Protein AF-A0A1V4WW66-F1 (afdb_monomer_lite)

Sequence (310 aa):
MPQFLTTLNSHPHVRFLGFHTHIGSQIAELAPYLAVLGRMIELGHLLTKTGRKCEIINIGGGFPLSYVTKEEWNRFMERVKDGYLASLKGDMSRVFIWNNRTGGFERRPDGSIDASRWNDDTFYTPYPKEKMVEAILRGKVRVDGKDIDTVRALKDLGEPALVIEPGRGVVGDSAVTLARVSQVRRIGKWHDLMSLEMGVTSFGEALVYMPVNHWEIVNDRDRRDPEPFEAFVAGNLCFSGDMLAKYKVSLQRRPVRGDVILIHNTGSYGPQFFASNANSFPRPARVLVESGGKLTVMRQRDTYNDIFSL

Structure (mmCIF, N/CA/C/O backbone):
data_AF-A0A1V4WW66-F1
#
_entry.id   AF-A0A1V4WW66-F1
#
loop_
_atom_site.group_PDB
_atom_site.id
_atom_site.type_symbol
_atom_site.label_atom_id
_atom_site.label_alt_id
_atom_site.label_comp_id
_atom_site.label_asym_id
_atom_site.label_entity_id
_atom_site.label_seq_id
_atom_site.pdbx_PDB_ins_code
_atom_site.Cartn_x
_atom_site.Cartn_y
_atom_site.Cartn_z
_atom_site.occupancy
_atom_site.B_iso_or_equiv
_atom_site.auth_seq_id
_atom_site.auth_comp_id
_atom_site.auth_asym_id
_atom_site.auth_atom_id
_atom_site.pdbx_PDB_model_num
ATOM 1 N N . MET A 1 1 ? -19.199 16.724 32.214 1.00 68.19 1 MET A N 1
ATOM 2 C CA . MET A 1 1 ? -19.628 15.830 31.115 1.00 68.19 1 MET A CA 1
ATOM 3 C C . MET A 1 1 ? -19.238 16.486 29.794 1.00 68.19 1 MET A C 1
ATOM 5 O O . MET A 1 1 ? -19.506 17.676 29.671 1.00 68.19 1 MET A O 1
ATOM 9 N N . PRO A 1 2 ? -18.563 15.791 28.859 1.00 81.19 2 PRO A N 1
ATOM 10 C CA . PRO A 1 2 ? -18.235 16.336 27.537 1.00 81.19 2 PRO A CA 1
ATOM 11 C C . PRO A 1 2 ? -19.464 16.884 26.794 1.00 81.19 2 PRO A C 1
ATOM 13 O O . PRO A 1 2 ? -20.534 16.278 26.851 1.00 81.19 2 PRO A O 1
ATOM 16 N N . GLN A 1 3 ? -19.310 17.992 26.060 1.00 88.25 3 GLN A N 1
ATOM 17 C CA . GLN A 1 3 ? -20.416 18.689 25.382 1.00 88.25 3 GLN A CA 1
ATOM 18 C C . GLN A 1 3 ? -21.184 17.800 24.390 1.00 88.25 3 GLN A C 1
ATOM 20 O O . GLN A 1 3 ? -22.409 17.898 24.294 1.00 88.25 3 GLN A O 1
ATOM 25 N N . PHE A 1 4 ? -20.495 16.897 23.685 1.00 88.25 4 PHE A N 1
ATOM 26 C CA . PHE A 1 4 ? -21.145 15.993 22.733 1.00 88.25 4 PHE A CA 1
ATOM 27 C C . PHE A 1 4 ? -22.134 15.034 23.423 1.00 88.25 4 PHE A C 1
ATOM 29 O O . PHE A 1 4 ? -23.201 14.771 22.878 1.00 88.25 4 PHE A O 1
ATOM 36 N N . LEU A 1 5 ? -21.846 14.578 24.653 1.00 86.88 5 LEU A N 1
ATOM 37 C CA . LEU A 1 5 ? -22.771 13.737 25.427 1.00 86.88 5 LEU A CA 1
ATOM 38 C C . LEU A 1 5 ? -24.010 14.515 25.873 1.00 86.88 5 LEU A C 1
ATOM 40 O O . LEU A 1 5 ? -25.104 13.958 25.895 1.00 86.88 5 LEU A O 1
ATOM 44 N N . THR A 1 6 ? -23.858 15.800 26.200 1.00 87.94 6 THR A N 1
ATOM 45 C CA . THR A 1 6 ? -25.001 16.676 26.492 1.00 87.94 6 THR A CA 1
ATOM 46 C C . THR A 1 6 ? -25.856 16.891 25.248 1.00 87.94 6 THR A C 1
ATOM 48 O O . THR A 1 6 ? -27.076 16.832 25.336 1.00 87.94 6 THR A O 1
ATOM 51 N N . THR A 1 7 ? -25.219 17.072 24.088 1.00 91.69 7 THR A N 1
ATOM 52 C CA . THR A 1 7 ? -25.907 17.233 22.797 1.00 91.69 7 THR A CA 1
ATOM 53 C C . THR A 1 7 ? -26.733 15.991 22.462 1.00 91.69 7 THR A C 1
ATOM 55 O O . THR A 1 7 ? -27.885 16.103 22.072 1.00 91.69 7 THR A O 1
ATOM 58 N N . LEU A 1 8 ? -26.202 14.788 22.698 1.00 90.06 8 LEU A N 1
ATOM 59 C CA . LEU A 1 8 ? -26.939 13.542 22.456 1.00 90.06 8 LEU A CA 1
ATOM 60 C C . LEU A 1 8 ? -28.259 13.446 23.241 1.00 90.06 8 LEU A C 1
ATOM 62 O O . LEU A 1 8 ? -29.208 12.848 22.744 1.00 90.06 8 LEU A O 1
ATOM 66 N N . ASN A 1 9 ? -28.365 14.076 24.417 1.00 87.69 9 ASN A N 1
ATOM 67 C CA . ASN A 1 9 ? -29.606 14.062 25.199 1.00 87.69 9 ASN A CA 1
ATOM 68 C C . ASN A 1 9 ? -30.774 14.774 24.495 1.00 87.69 9 ASN A C 1
ATOM 70 O O . ASN A 1 9 ? -31.924 14.458 24.788 1.00 87.69 9 ASN A O 1
ATOM 74 N N . SER A 1 10 ? -30.506 15.711 23.576 1.00 93.44 10 SER A N 1
ATOM 75 C CA . SER A 1 10 ? -31.545 16.379 22.780 1.00 93.44 10 SER A CA 1
ATOM 76 C C . SER A 1 10 ? -31.894 15.646 21.479 1.00 93.44 10 SER A C 1
ATOM 78 O O . SER A 1 10 ? -32.736 16.126 20.724 1.00 93.44 10 SER A O 1
ATOM 80 N N . HIS A 1 11 ? -31.279 14.491 21.200 1.00 94.44 11 HIS A N 1
ATOM 81 C CA . HIS A 1 11 ? -31.504 13.712 19.980 1.00 94.44 11 HIS A CA 1
ATOM 82 C C . HIS A 1 11 ? -32.015 12.297 20.312 1.00 94.44 11 HIS A C 1
ATOM 84 O O . HIS A 1 11 ? -31.246 11.338 20.254 1.00 94.44 11 HIS A O 1
ATOM 90 N N . PRO A 1 12 ? -33.318 12.124 20.616 1.00 92.56 12 PRO A N 1
ATOM 91 C CA . PRO A 1 12 ? -33.875 10.845 21.083 1.00 92.56 12 PRO A CA 1
ATOM 92 C C . PRO A 1 12 ? -33.818 9.713 20.043 1.00 92.56 12 PRO A C 1
ATOM 94 O O . PRO A 1 12 ? -33.947 8.545 20.396 1.00 92.56 12 PRO A O 1
ATOM 97 N N . HIS A 1 13 ? -33.609 10.043 18.766 1.00 96.00 13 HIS A N 1
ATOM 98 C CA . HIS A 1 13 ? -33.476 9.074 17.673 1.00 96.00 13 HIS A CA 1
ATOM 99 C C . HIS A 1 13 ? -32.023 8.654 17.394 1.00 96.00 13 HIS A C 1
ATOM 101 O O . HIS A 1 13 ? -31.778 7.894 16.460 1.00 96.00 13 HIS A O 1
ATOM 107 N N . VAL A 1 14 ? -31.054 9.137 18.179 1.00 94.69 14 VAL A N 1
ATOM 108 C CA . VAL A 1 14 ? -29.634 8.798 18.032 1.00 94.69 14 VAL A CA 1
ATOM 109 C C . VAL A 1 14 ? -29.191 7.959 19.225 1.00 94.69 14 VAL A C 1
ATOM 111 O O . VAL A 1 14 ? -29.176 8.425 20.362 1.00 94.69 14 VAL A O 1
ATOM 114 N N . ARG A 1 15 ? -28.772 6.717 18.964 1.00 91.56 15 ARG A N 1
ATOM 115 C CA . ARG A 1 15 ? -28.148 5.853 19.973 1.00 91.56 15 ARG A CA 1
ATOM 116 C C . ARG A 1 15 ? -26.633 5.904 19.825 1.00 91.56 15 ARG A C 1
ATOM 118 O O . ARG A 1 15 ? -26.087 5.495 18.806 1.00 91.56 15 ARG A O 1
ATOM 125 N N . PHE A 1 16 ? -25.954 6.390 20.857 1.00 93.56 16 PHE A N 1
ATOM 126 C CA . PHE A 1 16 ? -24.497 6.392 20.909 1.00 93.56 16 PHE A CA 1
ATOM 127 C C . PHE A 1 16 ? -23.974 5.031 21.382 1.00 93.56 16 PHE A C 1
ATOM 129 O O . PHE A 1 16 ? -24.286 4.618 22.495 1.00 93.56 16 PHE A O 1
ATOM 136 N N . LEU A 1 17 ? -23.189 4.352 20.541 1.00 95.06 17 LEU A N 1
ATOM 137 C CA . LEU A 1 17 ? -22.661 3.006 20.818 1.00 95.06 17 LEU A CA 1
ATOM 138 C C . LEU A 1 17 ? -21.229 3.014 21.361 1.00 95.06 17 LEU A C 1
ATOM 140 O O . LEU A 1 17 ? -20.828 2.084 22.054 1.00 95.06 17 LEU A O 1
ATOM 144 N N . GLY A 1 18 ? -20.443 4.041 21.050 1.00 95.38 18 GLY A N 1
ATOM 145 C CA . GLY A 1 18 ? -19.044 4.106 21.446 1.00 95.38 18 GLY A CA 1
ATOM 146 C C . GLY A 1 18 ? -18.207 4.922 20.475 1.00 95.38 18 GLY A C 1
ATOM 147 O O . GLY A 1 18 ? -18.706 5.855 19.843 1.00 95.38 18 GLY A O 1
ATOM 148 N N . PHE A 1 19 ? -16.925 4.591 20.382 1.00 96.81 19 PHE A N 1
ATOM 149 C CA . PHE A 1 19 ? -15.934 5.430 19.712 1.00 96.81 19 PHE A CA 1
ATOM 150 C C . PHE A 1 19 ? -15.379 4.760 18.460 1.00 96.81 19 PHE A C 1
ATOM 152 O O . PHE A 1 19 ? -15.260 3.537 18.388 1.00 96.81 19 PHE A O 1
ATOM 159 N N . HIS A 1 20 ? -14.998 5.588 17.492 1.00 97.88 20 HIS A N 1
ATOM 160 C CA . HIS A 1 20 ? -14.340 5.179 16.260 1.00 97.88 20 HIS A CA 1
ATOM 161 C C . HIS A 1 20 ? -13.108 6.052 16.015 1.00 97.88 20 HIS A C 1
ATOM 163 O O . HIS A 1 20 ? -13.137 7.257 16.276 1.00 97.88 20 HIS A O 1
ATOM 169 N N . THR A 1 21 ? -12.047 5.443 15.497 1.00 97.44 21 THR A N 1
ATOM 170 C CA . THR A 1 21 ? -10.868 6.132 14.976 1.00 97.44 21 THR A CA 1
ATOM 171 C C . THR A 1 21 ? -10.342 5.418 13.736 1.00 97.44 21 THR A C 1
ATOM 173 O O . THR A 1 21 ? -10.456 4.202 13.618 1.00 97.44 21 THR A O 1
ATOM 176 N N . HIS A 1 22 ? -9.698 6.171 12.850 1.00 97.69 22 HIS A N 1
ATOM 177 C CA . HIS A 1 22 ? -8.922 5.634 11.744 1.00 97.69 22 HIS A CA 1
ATOM 178 C C . HIS A 1 22 ? -7.578 6.360 11.702 1.00 97.69 22 HIS A C 1
ATOM 180 O O . HIS A 1 22 ? -7.533 7.576 11.528 1.00 97.69 22 HIS A O 1
ATOM 186 N N . ILE A 1 23 ? -6.489 5.616 11.904 1.00 95.56 23 ILE A N 1
ATOM 187 C CA . ILE A 1 23 ? -5.152 6.190 12.124 1.00 95.56 23 ILE A CA 1
ATOM 188 C C . ILE A 1 23 ? -4.265 6.225 10.871 1.00 95.56 23 ILE A C 1
ATOM 190 O O . ILE A 1 23 ? -3.150 6.733 10.942 1.00 95.56 23 ILE A O 1
ATOM 194 N N . GLY A 1 24 ? -4.742 5.719 9.728 1.00 93.62 24 GLY A N 1
ATOM 195 C CA . GLY A 1 24 ? -4.020 5.780 8.453 1.00 93.62 24 GLY A CA 1
ATOM 196 C C . GLY A 1 24 ? -4.096 4.500 7.618 1.00 93.62 24 GLY A C 1
ATOM 197 O O . GLY A 1 24 ? -4.919 3.620 7.859 1.00 93.62 24 GLY A O 1
ATOM 198 N N . SER A 1 25 ? -3.211 4.403 6.624 1.00 93.25 25 SER A N 1
ATOM 199 C CA . SER A 1 25 ? -3.060 3.267 5.703 1.00 93.25 25 SER A CA 1
ATOM 200 C C . SER A 1 25 ? -1.664 2.657 5.836 1.00 93.25 25 SER A C 1
ATOM 202 O O . SER A 1 25 ? -0.734 3.357 6.205 1.00 93.25 25 SER A O 1
ATOM 204 N N . GLN A 1 26 ? -1.522 1.367 5.504 1.00 93.81 26 GLN A N 1
ATOM 205 C CA . GLN A 1 26 ? -0.229 0.673 5.415 1.00 93.81 26 GLN A CA 1
ATOM 206 C C . GLN A 1 26 ? 0.612 0.785 6.705 1.00 93.81 26 GLN A C 1
ATOM 208 O O . GLN A 1 26 ? 1.835 0.911 6.683 1.00 93.81 26 GLN A O 1
ATOM 213 N N . ILE A 1 27 ? -0.052 0.693 7.859 1.00 94.44 27 ILE A N 1
ATOM 214 C CA . ILE A 1 27 ? 0.580 0.848 9.171 1.00 94.44 27 ILE A CA 1
ATOM 215 C C . ILE A 1 27 ? 1.309 -0.449 9.517 1.00 94.44 27 ILE A C 1
ATOM 217 O O . ILE A 1 27 ? 0.730 -1.391 10.054 1.00 94.44 27 ILE A O 1
ATOM 221 N N . ALA A 1 28 ? 2.591 -0.514 9.164 1.00 93.19 28 ALA A N 1
ATOM 222 C CA . ALA A 1 28 ? 3.411 -1.717 9.301 1.00 93.19 28 ALA A CA 1
ATOM 223 C C . ALA A 1 28 ? 3.790 -2.056 10.756 1.00 93.19 28 ALA A C 1
ATOM 225 O O . ALA A 1 28 ? 4.242 -3.175 11.021 1.00 93.19 28 ALA A O 1
ATOM 226 N N . GLU A 1 29 ? 3.604 -1.111 11.680 1.00 93.69 29 GLU A N 1
ATOM 227 C CA . GLU A 1 29 ? 3.995 -1.209 13.084 1.00 93.69 29 GLU A CA 1
ATOM 228 C C . GLU A 1 29 ? 2.807 -1.458 14.018 1.00 93.69 29 GLU A C 1
ATOM 230 O O . GLU A 1 29 ? 1.711 -0.936 13.832 1.00 93.69 29 GLU A O 1
ATOM 235 N N . LEU A 1 30 ? 3.055 -2.217 15.087 1.00 95.81 30 LEU A N 1
ATOM 236 C CA . LEU A 1 30 ? 2.048 -2.531 16.102 1.00 95.81 30 LEU A CA 1
ATOM 237 C C . LEU A 1 30 ? 1.782 -1.361 17.068 1.00 95.81 30 LEU A C 1
ATOM 239 O O . LEU A 1 30 ? 0.660 -1.180 17.542 1.00 95.81 30 LEU A O 1
ATOM 243 N N . ALA A 1 31 ? 2.813 -0.573 17.387 1.00 96.50 31 ALA A N 1
ATOM 244 C CA . ALA A 1 31 ? 2.755 0.435 18.446 1.00 96.50 31 ALA A CA 1
ATOM 245 C C . ALA A 1 31 ? 1.651 1.500 18.252 1.00 96.50 31 ALA A C 1
ATOM 247 O O . ALA A 1 31 ? 0.956 1.785 19.232 1.00 96.50 31 ALA A O 1
ATOM 248 N N . PRO A 1 32 ? 1.402 2.041 17.039 1.00 96.56 32 PRO A N 1
ATOM 249 C CA . PRO A 1 32 ? 0.312 2.995 16.816 1.00 96.56 32 PRO A CA 1
ATOM 250 C C . PRO A 1 32 ? -1.076 2.436 17.165 1.00 96.56 32 PRO A C 1
ATOM 252 O O . PRO A 1 32 ? -1.883 3.134 17.783 1.00 96.56 32 PRO A O 1
ATOM 255 N N . TYR A 1 33 ? -1.338 1.165 16.841 1.00 97.56 33 TYR A N 1
ATOM 256 C CA . TYR A 1 33 ? -2.606 0.506 17.168 1.00 97.56 33 TYR A CA 1
ATOM 257 C C . TYR A 1 33 ? -2.796 0.331 18.678 1.00 97.56 33 TYR A C 1
ATOM 259 O O . TYR A 1 33 ? -3.868 0.627 19.204 1.00 97.56 33 TYR A O 1
ATOM 267 N N . LEU A 1 34 ? -1.756 -0.102 19.399 1.00 98.31 34 LEU A N 1
ATOM 268 C CA . LEU A 1 34 ? -1.818 -0.241 20.860 1.00 98.31 34 LEU A CA 1
ATOM 269 C C . LEU A 1 34 ? -1.998 1.117 21.553 1.00 98.31 34 LEU A C 1
ATOM 271 O O . LEU A 1 34 ? -2.764 1.231 22.513 1.00 98.31 34 LEU A O 1
ATOM 275 N N . ALA A 1 35 ? -1.329 2.156 21.047 1.00 98.06 35 ALA A N 1
ATOM 276 C CA . ALA A 1 35 ? -1.449 3.510 21.571 1.00 98.06 35 ALA A CA 1
ATOM 277 C C . ALA A 1 35 ? -2.873 4.058 21.401 1.00 98.06 35 ALA A C 1
ATOM 279 O O . ALA A 1 35 ? -3.454 4.557 22.368 1.00 98.06 35 ALA A O 1
ATOM 280 N N . VAL A 1 36 ? -3.459 3.942 20.202 1.00 97.56 36 VAL A N 1
ATOM 281 C CA . VAL A 1 36 ? -4.810 4.461 19.955 1.00 97.56 36 VAL A CA 1
ATOM 282 C C . VAL A 1 36 ? -5.873 3.657 20.703 1.00 97.56 36 VAL A C 1
ATOM 284 O O . VAL A 1 36 ? -6.768 4.253 21.300 1.00 97.56 36 VAL A O 1
ATOM 287 N N . LEU A 1 37 ? -5.741 2.328 20.766 1.00 98.38 37 LEU A N 1
ATOM 288 C CA . LEU A 1 37 ? -6.674 1.478 21.504 1.00 98.38 37 LEU A CA 1
ATOM 289 C C . LEU A 1 37 ? -6.667 1.801 23.003 1.00 98.38 37 LEU A C 1
ATOM 291 O O . LEU A 1 37 ? -7.735 1.913 23.602 1.00 98.38 37 LEU A O 1
ATOM 295 N N . GLY A 1 38 ? -5.491 2.041 23.593 1.00 98.31 38 GLY A N 1
ATOM 296 C CA . GLY A 1 38 ? -5.381 2.509 24.977 1.00 98.31 38 GLY A CA 1
ATOM 297 C C . GLY A 1 38 ? -6.168 3.800 25.223 1.00 98.31 38 GLY A C 1
ATOM 298 O O . GLY A 1 38 ? -6.985 3.864 26.141 1.00 98.31 38 GLY A O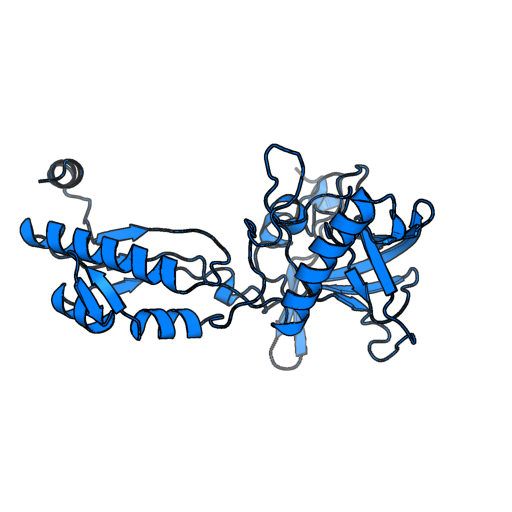 1
ATOM 299 N N . ARG A 1 39 ? -6.028 4.795 24.334 1.00 98.00 39 ARG A N 1
ATOM 300 C CA . ARG A 1 39 ? -6.805 6.048 24.410 1.00 98.00 39 ARG A CA 1
ATOM 301 C C . ARG A 1 39 ? -8.305 5.835 24.239 1.00 98.00 39 ARG A C 1
ATOM 303 O O . ARG A 1 39 ? -9.095 6.473 24.929 1.00 98.00 39 ARG A O 1
ATOM 310 N N . MET A 1 40 ? -8.719 4.936 23.351 1.00 97.81 40 MET A N 1
ATOM 311 C CA . MET A 1 40 ? -10.137 4.611 23.180 1.00 97.81 40 MET A CA 1
ATOM 312 C C . MET A 1 40 ? -10.733 3.933 24.416 1.00 97.81 40 MET A C 1
ATOM 314 O O . MET A 1 40 ? -11.883 4.204 24.761 1.00 97.81 40 MET A O 1
ATOM 318 N N . ILE A 1 41 ? -9.955 3.103 25.112 1.00 98.25 41 ILE A N 1
ATOM 319 C CA . ILE A 1 41 ? -10.372 2.486 26.376 1.00 98.25 41 ILE A CA 1
ATOM 320 C C . ILE A 1 41 ? -10.521 3.549 27.474 1.00 98.25 41 ILE A C 1
ATOM 322 O O . ILE A 1 41 ? -11.532 3.553 28.175 1.00 98.25 41 ILE A O 1
ATOM 326 N N . GLU A 1 42 ? -9.594 4.508 27.570 1.00 97.00 42 GLU A N 1
ATOM 327 C CA . GLU A 1 42 ? -9.714 5.655 28.490 1.00 97.00 42 GLU A CA 1
ATOM 328 C C . GLU A 1 42 ? -10.990 6.477 28.215 1.00 97.00 42 GLU A C 1
ATOM 330 O O . GLU A 1 42 ? -11.731 6.820 29.143 1.00 97.00 42 GLU A O 1
ATOM 335 N N . LEU A 1 43 ? -11.308 6.740 26.941 1.00 95.44 43 LEU A N 1
ATOM 336 C CA . LEU A 1 43 ? -12.571 7.381 26.548 1.00 95.44 43 LEU A CA 1
ATOM 337 C C . LEU A 1 43 ? -13.792 6.535 26.943 1.00 95.44 43 LEU A C 1
ATOM 339 O O . LEU A 1 43 ? -14.791 7.077 27.422 1.00 95.44 43 LEU A O 1
ATOM 343 N N . GLY A 1 44 ? -13.699 5.212 26.799 1.00 96.00 44 GLY A N 1
ATOM 344 C CA . GLY A 1 44 ? -14.695 4.259 27.281 1.00 96.00 44 GLY A CA 1
ATOM 345 C C . GLY A 1 44 ? -14.938 4.380 28.788 1.00 96.00 44 GLY A C 1
ATOM 346 O O . GLY A 1 44 ? -16.085 4.504 29.214 1.00 96.00 44 GLY A O 1
ATOM 347 N N . HIS A 1 45 ? -13.882 4.441 29.604 1.00 95.00 45 HIS A N 1
ATOM 348 C CA . HIS A 1 45 ? -14.009 4.638 31.052 1.00 95.00 45 HIS A CA 1
ATOM 349 C C . HIS A 1 45 ? -14.691 5.968 31.399 1.00 95.00 45 HIS A C 1
ATOM 351 O O . HIS A 1 45 ? -15.512 6.028 32.321 1.00 95.00 45 HIS A O 1
ATOM 357 N N . LEU A 1 46 ? -14.384 7.045 30.666 1.00 92.38 46 LEU A N 1
ATOM 358 C CA . LEU A 1 46 ? -15.053 8.337 30.844 1.00 92.38 46 LEU A CA 1
ATOM 359 C C . LEU A 1 46 ? -16.548 8.258 30.517 1.00 92.38 46 LEU A C 1
ATOM 361 O O . LEU A 1 46 ? -17.350 8.871 31.222 1.00 92.38 46 LEU A O 1
ATOM 365 N N . LEU A 1 47 ? -16.928 7.487 29.496 1.00 92.88 47 LEU A N 1
ATOM 366 C CA . LEU A 1 47 ? -18.327 7.241 29.152 1.00 92.88 47 LEU A CA 1
ATOM 367 C C . LEU A 1 47 ? -19.056 6.490 30.276 1.00 92.88 47 LEU A C 1
ATOM 369 O O . LEU A 1 47 ? -20.127 6.939 30.701 1.00 92.88 47 LEU A O 1
ATOM 373 N N . THR A 1 48 ? -18.444 5.434 30.824 1.00 92.00 48 THR A N 1
ATOM 374 C CA . THR A 1 48 ? -18.990 4.640 31.941 1.00 92.00 48 THR A CA 1
ATOM 375 C C . THR A 1 48 ? -19.254 5.488 33.182 1.00 92.00 48 THR A C 1
ATOM 377 O O . THR A 1 48 ? -20.303 5.353 33.812 1.00 92.00 48 THR A O 1
ATOM 380 N N . LYS A 1 49 ? -18.384 6.463 33.483 1.00 91.19 49 LYS A N 1
ATOM 381 C CA . LYS A 1 49 ? -18.593 7.429 34.582 1.00 91.19 49 LYS A CA 1
ATOM 382 C C . LYS A 1 49 ? -19.837 8.312 34.406 1.00 91.19 49 LYS A C 1
ATOM 384 O O . LYS A 1 49 ? -20.281 8.924 35.371 1.00 91.19 49 LYS A O 1
ATOM 389 N N . THR A 1 50 ? -20.413 8.387 33.203 1.00 89.56 50 THR A N 1
ATOM 390 C CA . THR A 1 50 ? -21.675 9.106 32.938 1.00 89.56 50 THR A CA 1
ATOM 391 C C . THR A 1 50 ? -22.921 8.220 33.026 1.00 89.56 50 THR A C 1
ATOM 393 O O . THR A 1 50 ? -24.008 8.681 32.682 1.00 89.56 50 THR A O 1
ATOM 396 N N . GLY A 1 51 ? -22.776 6.955 33.439 1.00 90.19 51 GLY A N 1
ATOM 397 C CA . GLY A 1 51 ? -23.863 5.970 33.472 1.00 90.19 51 GLY A CA 1
ATOM 398 C C . GLY A 1 51 ? -24.197 5.356 32.107 1.00 90.19 51 GLY A C 1
ATOM 399 O O . GLY A 1 51 ? -25.211 4.677 31.975 1.00 90.19 51 GLY A O 1
ATOM 400 N N . ARG A 1 52 ? -23.368 5.592 31.081 1.00 91.12 52 ARG A N 1
ATOM 401 C CA . ARG A 1 52 ? -23.529 5.029 29.730 1.00 91.12 52 ARG A CA 1
ATOM 402 C C . ARG A 1 52 ? -22.565 3.870 29.520 1.00 91.12 52 ARG A C 1
ATOM 404 O O . ARG A 1 52 ? -21.427 3.938 29.962 1.00 91.12 52 ARG A O 1
ATOM 411 N N . LYS A 1 53 ? -22.985 2.837 28.792 1.00 93.56 53 LYS A N 1
ATOM 412 C CA . LYS A 1 53 ? -22.102 1.733 28.398 1.00 93.56 53 LYS A CA 1
ATOM 413 C C . LYS A 1 53 ? -21.313 2.101 27.137 1.00 93.56 53 LYS A C 1
ATOM 415 O O . LYS A 1 53 ? -21.860 2.731 26.236 1.00 93.56 53 LYS A O 1
ATOM 420 N N . CYS A 1 54 ? -20.053 1.676 27.061 1.00 96.62 54 CYS A N 1
ATOM 421 C CA . CYS A 1 54 ? -19.321 1.603 25.798 1.00 96.62 54 CYS A CA 1
ATOM 422 C C . CYS A 1 54 ? -19.613 0.238 25.162 1.00 96.62 54 CYS A C 1
ATOM 424 O O . CYS A 1 54 ? -19.179 -0.786 25.684 1.00 96.62 54 CYS A O 1
ATOM 426 N N . GLU A 1 55 ? -20.412 0.202 24.097 1.00 97.56 55 GLU A N 1
ATOM 427 C CA . GLU A 1 55 ? -20.766 -1.037 23.392 1.00 97.56 55 GLU A CA 1
ATOM 428 C C . GLU A 1 55 ? -19.764 -1.369 22.279 1.00 97.56 55 GLU A C 1
ATOM 430 O O . GLU A 1 55 ? -19.550 -2.544 21.990 1.00 97.56 55 GLU A O 1
ATOM 435 N N . ILE A 1 56 ? -19.153 -0.354 21.657 1.00 98.19 56 ILE A N 1
ATOM 436 C CA . ILE A 1 56 ? -18.256 -0.509 20.503 1.00 98.19 56 ILE A CA 1
ATOM 437 C C . ILE A 1 56 ? -16.974 0.308 20.685 1.00 98.19 56 ILE A C 1
ATOM 439 O O . ILE A 1 56 ? -17.003 1.499 21.002 1.00 98.19 56 ILE A O 1
ATOM 443 N N . ILE A 1 57 ? -15.844 -0.324 20.378 1.00 98.38 57 ILE A N 1
ATOM 444 C CA . ILE A 1 57 ? -14.579 0.346 20.073 1.00 98.38 57 ILE A CA 1
ATOM 445 C C . ILE A 1 57 ? -14.199 -0.048 18.648 1.00 98.38 57 ILE A C 1
ATOM 447 O O . ILE A 1 57 ? -13.877 -1.202 18.388 1.00 98.38 57 ILE A O 1
ATOM 451 N N . ASN A 1 58 ? -14.235 0.906 17.723 1.00 98.44 58 ASN A N 1
ATOM 452 C CA . ASN A 1 58 ? -13.822 0.694 16.340 1.00 98.44 58 ASN A CA 1
ATOM 453 C C . ASN A 1 58 ? -12.448 1.331 16.091 1.00 98.44 58 ASN A C 1
ATOM 455 O O . ASN A 1 58 ? -12.321 2.555 16.099 1.00 98.44 58 ASN A O 1
ATOM 459 N N . ILE A 1 59 ? -11.426 0.502 15.874 1.00 97.38 59 ILE A N 1
ATOM 460 C CA . ILE A 1 59 ? -10.049 0.963 15.620 1.00 97.38 59 ILE A CA 1
ATOM 461 C C . ILE A 1 59 ? -9.763 1.218 14.131 1.00 97.38 59 ILE A C 1
ATOM 463 O O . ILE A 1 59 ? -8.625 1.523 13.763 1.00 97.38 59 ILE A O 1
ATOM 467 N N . GLY A 1 60 ? -10.788 1.092 13.284 1.00 97.06 60 GLY A N 1
ATOM 468 C CA . GLY A 1 60 ? -10.730 1.378 11.861 1.00 97.06 60 GLY A CA 1
ATOM 469 C C . GLY A 1 60 ? -9.852 0.393 11.092 1.00 97.06 60 GLY A C 1
ATOM 470 O O . GLY A 1 60 ? -9.633 -0.751 11.499 1.00 97.06 60 GLY A O 1
ATOM 471 N N . GLY A 1 61 ? -9.395 0.833 9.920 1.00 95.50 61 GLY A N 1
ATOM 472 C CA . GLY A 1 61 ? -8.531 0.063 9.027 1.00 95.50 61 GLY A CA 1
ATOM 473 C C . GLY A 1 61 ? -7.030 0.328 9.179 1.00 95.50 61 GLY A C 1
ATOM 474 O O . GLY A 1 61 ? -6.486 0.458 10.271 1.00 95.50 61 GLY A O 1
ATOM 475 N N . GLY A 1 62 ? -6.346 0.374 8.035 1.00 94.69 62 GLY A N 1
ATOM 476 C CA . GLY A 1 62 ? -4.906 0.641 7.946 1.00 94.69 62 GLY A CA 1
ATOM 477 C C . GLY A 1 62 ? -4.005 -0.588 7.973 1.00 94.69 62 GLY A C 1
ATOM 478 O O . GLY A 1 62 ? -2.796 -0.457 7.785 1.00 94.69 62 GLY A O 1
ATOM 479 N N . PHE A 1 63 ? -4.606 -1.769 8.144 1.00 95.25 63 PHE A N 1
ATOM 480 C CA . PHE A 1 63 ? -3.903 -3.041 8.239 1.00 95.25 63 PHE A CA 1
ATOM 481 C C . PHE A 1 63 ? -2.963 -3.255 7.044 1.00 95.25 63 PHE A C 1
ATOM 483 O O . PHE A 1 63 ? -3.409 -3.158 5.890 1.00 95.25 63 PHE A O 1
ATOM 490 N N . PRO A 1 64 ? -1.676 -3.535 7.307 1.00 93.62 64 PRO A N 1
ATOM 491 C CA . PRO A 1 64 ? -0.652 -3.569 6.279 1.00 93.62 64 PRO A CA 1
ATOM 492 C C . PRO A 1 64 ? -0.702 -4.861 5.461 1.00 93.62 64 PRO A C 1
ATOM 494 O O . PRO A 1 64 ? -1.124 -5.924 5.930 1.00 93.62 64 PRO A O 1
ATOM 497 N N . LEU A 1 65 ? -0.183 -4.764 4.240 1.00 93.12 65 LEU A N 1
ATOM 498 C CA . LEU A 1 65 ? 0.223 -5.900 3.418 1.00 93.12 65 LEU A CA 1
ATOM 499 C C . LEU A 1 65 ? 1.748 -5.873 3.253 1.00 93.12 65 LEU A C 1
ATOM 501 O O . LEU A 1 65 ? 2.328 -4.798 3.103 1.00 93.12 65 LEU A O 1
ATOM 505 N N . SER A 1 66 ? 2.395 -7.037 3.235 1.00 93.94 66 SER A N 1
ATOM 506 C CA . SER A 1 66 ? 3.787 -7.140 2.780 1.00 93.94 66 SER A CA 1
ATOM 507 C C . SER A 1 66 ? 3.805 -7.288 1.263 1.00 93.94 66 SER A C 1
ATOM 509 O O . SER A 1 66 ? 3.362 -8.308 0.743 1.00 93.94 66 SER A O 1
ATOM 511 N N . TYR A 1 67 ? 4.295 -6.270 0.560 1.00 94.31 67 TYR A N 1
ATOM 512 C CA . TYR A 1 67 ? 4.403 -6.290 -0.901 1.00 94.31 67 TYR A CA 1
ATOM 513 C C . TYR A 1 67 ? 5.663 -7.002 -1.380 1.00 94.31 67 TYR A C 1
ATOM 515 O O . TYR A 1 67 ? 5.672 -7.561 -2.474 1.00 94.31 67 TYR A O 1
ATOM 523 N N . VAL A 1 68 ? 6.702 -6.952 -0.550 1.00 95.06 68 VAL A N 1
ATOM 524 C CA . VAL A 1 68 ? 8.027 -7.527 -0.769 1.00 95.06 68 VAL A CA 1
ATOM 525 C C . VAL A 1 68 ? 8.502 -8.233 0.497 1.00 95.06 68 VAL A C 1
ATOM 527 O O . VAL A 1 68 ? 7.958 -8.020 1.592 1.00 95.06 68 VAL A O 1
ATOM 530 N N . THR A 1 69 ? 9.522 -9.079 0.366 1.00 95.31 69 THR A N 1
ATOM 531 C CA . THR A 1 69 ? 10.185 -9.684 1.526 1.00 95.31 69 THR A CA 1
ATOM 532 C C . THR A 1 69 ? 10.972 -8.644 2.326 1.00 95.31 69 THR A C 1
ATOM 534 O O . THR A 1 69 ? 11.209 -7.516 1.883 1.00 95.31 69 THR A O 1
ATOM 537 N N . LYS A 1 70 ? 11.419 -9.026 3.527 1.00 95.50 70 LYS A N 1
ATOM 538 C CA . LYS A 1 70 ? 12.268 -8.166 4.361 1.00 95.50 70 LYS A CA 1
ATOM 539 C C . LYS A 1 70 ? 13.581 -7.829 3.654 1.00 95.50 70 LYS A C 1
ATOM 541 O O . LYS A 1 70 ? 14.052 -6.697 3.713 1.00 95.50 70 LYS A O 1
ATOM 546 N N . GLU A 1 71 ? 14.172 -8.816 2.994 1.00 96.56 71 GLU A N 1
ATOM 547 C CA . GLU A 1 71 ? 15.447 -8.702 2.289 1.00 96.56 71 GLU A CA 1
ATOM 548 C C . GLU A 1 71 ? 15.318 -7.785 1.071 1.00 96.56 71 GLU A C 1
ATOM 550 O O . GLU A 1 71 ? 16.188 -6.948 0.828 1.00 96.56 71 GLU A O 1
ATOM 555 N N . GLU A 1 72 ? 14.221 -7.911 0.325 1.00 96.06 72 GLU A N 1
ATOM 556 C CA . GLU A 1 72 ? 13.894 -7.035 -0.800 1.00 96.06 72 GLU A CA 1
ATOM 557 C C . GLU A 1 72 ? 13.645 -5.597 -0.339 1.00 96.06 72 GLU A C 1
ATOM 559 O O . GLU A 1 72 ? 14.184 -4.666 -0.939 1.00 96.06 72 GLU A O 1
ATOM 564 N N . TRP A 1 73 ? 12.906 -5.409 0.759 1.00 95.94 73 TRP A N 1
ATOM 565 C CA . TRP A 1 73 ? 12.685 -4.091 1.351 1.00 95.94 73 TRP A CA 1
ATOM 566 C C . TRP A 1 73 ? 13.991 -3.430 1.805 1.00 95.94 73 TRP A C 1
ATOM 568 O O . TRP A 1 73 ? 14.261 -2.284 1.451 1.00 95.94 73 TRP A O 1
ATOM 578 N N . ASN A 1 74 ? 14.849 -4.156 2.525 1.00 95.81 74 ASN A N 1
ATOM 579 C CA . ASN A 1 74 ? 16.149 -3.634 2.955 1.00 95.81 74 ASN A CA 1
ATOM 580 C C . ASN A 1 74 ? 17.012 -3.227 1.754 1.00 95.81 74 ASN A C 1
ATOM 582 O O . ASN A 1 74 ? 17.573 -2.132 1.733 1.00 95.81 74 ASN A O 1
ATOM 586 N N . ARG A 1 75 ? 17.054 -4.074 0.718 1.00 95.94 75 ARG A N 1
ATOM 587 C CA . ARG A 1 75 ? 17.777 -3.779 -0.523 1.00 95.94 75 ARG A CA 1
ATOM 588 C C . ARG A 1 75 ? 17.214 -2.546 -1.221 1.00 95.94 75 ARG A C 1
ATOM 590 O O . ARG A 1 75 ? 17.980 -1.720 -1.706 1.00 95.94 75 ARG A O 1
ATOM 597 N N . PHE A 1 76 ? 15.892 -2.400 -1.276 1.00 96.06 76 PHE A N 1
ATOM 598 C CA . PHE A 1 76 ? 15.249 -1.207 -1.819 1.00 96.06 76 PHE A CA 1
ATOM 599 C C . PHE A 1 76 ? 15.721 0.052 -1.078 1.00 96.06 76 PHE A C 1
ATOM 601 O O . PHE A 1 76 ? 16.225 0.981 -1.710 1.00 96.06 76 PHE A O 1
ATOM 608 N N . MET A 1 77 ? 15.653 0.047 0.255 1.00 95.25 77 MET A N 1
ATOM 609 C CA . MET A 1 77 ? 16.065 1.170 1.105 1.00 95.25 77 MET A CA 1
ATOM 610 C C . MET A 1 77 ? 17.536 1.553 0.904 1.00 95.25 77 MET A C 1
ATOM 612 O O . MET A 1 77 ? 17.864 2.735 0.757 1.00 95.25 77 MET A O 1
ATOM 616 N N . GLU A 1 78 ? 18.426 0.561 0.845 1.00 95.06 78 GLU A N 1
ATOM 617 C CA . GLU A 1 78 ? 19.849 0.773 0.564 1.00 95.06 78 GLU A CA 1
ATOM 618 C C . GLU A 1 78 ? 20.063 1.425 -0.799 1.00 95.06 78 GLU A C 1
ATOM 620 O O . GLU A 1 78 ? 20.795 2.407 -0.907 1.00 95.06 78 GLU A O 1
ATOM 625 N N . ARG A 1 79 ? 19.364 0.953 -1.832 1.00 95.38 79 ARG A N 1
ATOM 626 C CA . ARG A 1 79 ? 19.488 1.495 -3.188 1.00 95.38 79 ARG A CA 1
ATOM 627 C C . ARG A 1 79 ? 18.969 2.918 -3.324 1.00 95.38 79 ARG A C 1
ATOM 629 O O . ARG A 1 79 ? 19.581 3.710 -4.041 1.00 95.38 79 ARG A O 1
ATOM 636 N N . VAL A 1 80 ? 17.871 3.256 -2.646 1.00 94.75 80 VAL A N 1
ATOM 637 C CA . VAL A 1 80 ? 17.371 4.638 -2.583 1.00 94.75 80 VAL A CA 1
ATOM 638 C C . VAL A 1 80 ? 18.441 5.550 -1.984 1.00 94.75 80 VAL A C 1
ATOM 640 O O . VAL A 1 80 ? 18.813 6.555 -2.596 1.00 94.75 80 VAL A O 1
ATOM 643 N N . LYS A 1 81 ? 18.973 5.168 -0.818 1.00 92.75 81 LYS A N 1
ATOM 644 C CA . LYS A 1 81 ? 19.993 5.928 -0.090 1.00 92.75 81 LYS A CA 1
ATOM 645 C C . LYS A 1 81 ? 21.274 6.081 -0.910 1.00 92.75 81 LYS A C 1
ATOM 647 O O . LYS A 1 81 ? 21.723 7.202 -1.150 1.00 92.75 81 LYS A O 1
ATOM 652 N N . ASP A 1 82 ? 21.850 4.974 -1.360 1.00 94.06 82 ASP A N 1
ATOM 653 C CA . ASP A 1 82 ? 23.147 4.959 -2.035 1.00 94.06 82 ASP A CA 1
ATOM 654 C C . ASP A 1 82 ? 23.075 5.638 -3.402 1.00 94.06 82 ASP A C 1
ATOM 656 O O . ASP A 1 82 ? 23.994 6.370 -3.773 1.00 94.06 82 ASP A O 1
ATOM 660 N N . GLY A 1 83 ? 21.966 5.458 -4.126 1.00 94.31 83 GLY A N 1
ATOM 661 C CA . GLY A 1 83 ? 21.720 6.141 -5.391 1.00 94.31 83 GLY A CA 1
ATOM 662 C C . GLY A 1 83 ? 21.669 7.659 -5.230 1.00 94.31 83 GLY A C 1
ATOM 663 O O . GLY A 1 83 ? 22.307 8.383 -5.997 1.00 94.31 83 GLY A O 1
ATOM 664 N N . TYR A 1 84 ? 20.977 8.149 -4.197 1.00 92.38 84 TYR A N 1
ATOM 665 C CA . TYR A 1 84 ? 20.921 9.581 -3.909 1.00 92.38 84 TYR A CA 1
ATOM 666 C C . TYR A 1 84 ? 22.285 10.127 -3.456 1.00 92.38 84 TYR A C 1
ATOM 668 O O . TYR A 1 84 ? 22.753 11.129 -3.999 1.00 92.38 84 TYR A O 1
ATOM 676 N N . LEU A 1 85 ? 22.979 9.456 -2.529 1.00 91.81 85 LEU A N 1
ATOM 677 C CA . LEU A 1 85 ? 24.304 9.890 -2.057 1.00 91.81 85 LEU A CA 1
ATOM 678 C C . LEU A 1 85 ? 25.363 9.895 -3.169 1.00 91.81 85 LEU A C 1
ATOM 680 O O . LEU A 1 85 ? 26.216 10.782 -3.196 1.00 91.81 85 LEU A O 1
ATOM 684 N N . ALA A 1 86 ? 25.317 8.930 -4.088 1.00 94.00 86 ALA A N 1
ATOM 685 C CA . ALA A 1 86 ? 26.191 8.897 -5.257 1.00 94.00 86 ALA A CA 1
ATOM 686 C C . ALA A 1 86 ? 25.926 10.084 -6.196 1.00 94.00 86 ALA A C 1
ATOM 688 O O . ALA A 1 86 ? 26.873 10.723 -6.660 1.00 94.00 86 ALA A O 1
ATOM 689 N N . SER A 1 87 ? 24.655 10.446 -6.398 1.00 93.00 87 SER A N 1
ATOM 690 C CA . SER A 1 87 ? 24.283 11.590 -7.238 1.00 93.00 87 SER A CA 1
ATOM 691 C C . SER A 1 87 ? 24.832 12.923 -6.712 1.00 93.00 87 SER A C 1
ATOM 693 O O . SER A 1 87 ? 25.279 13.752 -7.503 1.00 93.00 87 SER A O 1
ATOM 695 N N . LEU A 1 88 ? 24.896 13.108 -5.384 1.00 90.12 88 LEU A N 1
ATOM 696 C CA . LEU A 1 88 ? 25.492 14.299 -4.761 1.00 90.12 88 LEU A CA 1
ATOM 697 C C . LEU A 1 88 ? 26.999 14.410 -5.028 1.00 90.12 88 LEU A C 1
ATOM 699 O O . LEU A 1 88 ? 27.556 15.502 -4.977 1.00 90.12 88 LEU A O 1
ATOM 703 N N . LYS A 1 89 ? 27.655 13.287 -5.338 1.00 93.31 89 LYS A N 1
ATOM 704 C CA . LYS A 1 89 ? 29.069 13.218 -5.734 1.00 93.31 89 LYS A CA 1
ATOM 705 C C . LYS A 1 89 ? 29.257 13.296 -7.257 1.00 93.31 89 LYS A C 1
ATOM 707 O O . LYS A 1 89 ? 30.366 13.093 -7.740 1.00 93.31 89 LYS A O 1
ATOM 712 N N . GLY A 1 90 ? 28.188 13.557 -8.013 1.00 94.12 90 GLY A N 1
ATOM 713 C CA . GLY A 1 90 ? 28.197 13.647 -9.474 1.00 94.12 90 GLY A CA 1
ATOM 714 C C . GLY A 1 90 ? 28.023 12.313 -10.208 1.00 94.12 90 GLY A C 1
ATOM 715 O O . GLY A 1 90 ? 27.957 12.306 -11.439 1.00 94.12 90 GLY A O 1
ATOM 716 N N . ASP A 1 91 ? 27.903 11.186 -9.497 1.00 95.88 91 ASP A N 1
ATOM 717 C CA . ASP A 1 91 ? 27.632 9.891 -10.125 1.00 95.88 91 ASP A CA 1
ATOM 718 C C . ASP A 1 91 ? 26.133 9.728 -10.397 1.00 95.88 91 ASP A C 1
ATOM 720 O O . ASP A 1 91 ? 25.366 9.147 -9.625 1.00 95.88 91 ASP A O 1
ATOM 724 N N . MET A 1 92 ? 25.721 10.236 -11.555 1.00 95.31 92 MET A N 1
ATOM 725 C CA . MET A 1 92 ? 24.343 10.124 -12.018 1.00 95.31 92 MET A CA 1
ATOM 726 C C . MET A 1 92 ? 23.977 8.704 -12.466 1.00 95.31 92 MET A C 1
ATOM 728 O O . MET A 1 92 ? 22.801 8.445 -12.685 1.00 95.31 92 MET A O 1
ATOM 732 N N . SER A 1 93 ? 24.922 7.766 -12.604 1.00 95.44 93 SER A N 1
ATOM 733 C CA . SER A 1 93 ? 24.607 6.409 -13.079 1.00 95.44 93 SER A CA 1
ATOM 734 C C . SER A 1 93 ? 23.809 5.592 -12.058 1.00 95.44 93 SER A C 1
ATOM 736 O O . SER A 1 93 ? 22.970 4.760 -12.426 1.00 95.44 93 SER A O 1
ATOM 738 N N . ARG A 1 94 ? 23.994 5.913 -10.774 1.00 95.62 94 ARG A N 1
ATOM 739 C CA . ARG A 1 94 ? 23.394 5.221 -9.628 1.00 95.62 94 ARG A CA 1
ATOM 740 C C . ARG A 1 94 ? 22.017 5.729 -9.215 1.00 95.62 94 ARG A C 1
ATOM 742 O O . ARG A 1 94 ? 21.403 5.122 -8.343 1.00 95.62 94 ARG A O 1
ATOM 749 N N . VAL A 1 95 ? 21.498 6.786 -9.846 1.00 95.94 95 VAL A N 1
ATOM 750 C CA . VAL A 1 95 ? 20.159 7.320 -9.542 1.00 95.94 95 VAL A CA 1
ATOM 751 C C . VAL A 1 95 ? 19.121 6.201 -9.615 1.00 95.94 95 VAL A C 1
ATOM 753 O O . VAL A 1 95 ? 19.020 5.510 -10.629 1.00 95.94 95 VAL A O 1
ATOM 756 N N . PHE A 1 96 ? 18.362 6.018 -8.537 1.00 96.94 96 PHE A N 1
ATOM 757 C CA . PHE A 1 96 ? 17.377 4.940 -8.406 1.00 96.94 96 PHE A CA 1
ATOM 758 C C . PHE A 1 96 ? 15.934 5.453 -8.347 1.00 96.94 96 PHE A C 1
ATOM 760 O O . PHE A 1 96 ? 15.027 4.785 -8.832 1.00 96.94 96 PHE A O 1
ATOM 767 N N . ILE A 1 97 ? 15.730 6.663 -7.822 1.00 95.75 97 ILE A N 1
ATOM 768 C CA . ILE A 1 97 ? 14.430 7.334 -7.745 1.00 95.75 97 ILE A CA 1
ATOM 769 C C . ILE A 1 97 ? 14.295 8.349 -8.881 1.00 95.75 97 ILE A C 1
ATOM 771 O O . ILE A 1 97 ? 15.234 9.086 -9.193 1.00 95.75 97 ILE A O 1
ATOM 775 N N . TRP A 1 98 ? 13.111 8.410 -9.489 1.00 93.88 98 TRP A N 1
ATOM 776 C CA . TRP A 1 98 ? 12.801 9.337 -10.574 1.00 93.88 98 TRP A CA 1
ATOM 777 C C . TRP A 1 98 ? 13.041 10.792 -10.151 1.00 93.88 98 TRP A C 1
ATOM 779 O O . TRP A 1 98 ? 12.723 11.191 -9.027 1.00 93.88 98 TRP A O 1
ATOM 789 N N . ASN A 1 99 ? 13.608 11.597 -11.055 1.00 91.06 99 ASN A N 1
ATOM 790 C CA . ASN A 1 99 ? 14.042 12.976 -10.793 1.00 91.06 99 ASN A CA 1
ATOM 791 C C . ASN A 1 99 ? 15.010 13.129 -9.607 1.00 91.06 99 ASN A C 1
ATOM 793 O O . ASN A 1 99 ? 15.078 14.203 -9.012 1.00 91.06 99 ASN A O 1
ATOM 797 N N . ASN A 1 100 ? 15.752 12.071 -9.262 1.00 89.06 100 ASN A N 1
ATOM 798 C CA . ASN A 1 100 ? 16.754 12.089 -8.199 1.00 89.06 100 ASN A CA 1
ATOM 799 C C . ASN A 1 100 ? 16.206 12.620 -6.858 1.00 89.06 100 ASN A C 1
ATOM 801 O O . ASN A 1 100 ? 16.826 13.437 -6.174 1.00 89.06 100 ASN A O 1
ATOM 805 N N . ARG A 1 101 ? 14.985 12.205 -6.506 1.00 88.75 101 ARG A N 1
ATOM 806 C CA . ARG A 1 101 ? 14.374 12.528 -5.209 1.00 88.75 101 ARG A CA 1
ATOM 807 C C . ARG A 1 101 ? 14.951 11.632 -4.110 1.00 88.75 101 ARG A C 1
ATOM 809 O O . ARG A 1 101 ? 15.564 10.610 -4.388 1.00 88.75 101 ARG A O 1
ATOM 816 N N . THR A 1 102 ? 14.704 11.994 -2.853 1.00 88.25 102 THR A N 1
ATOM 817 C CA . THR A 1 102 ? 15.187 11.236 -1.681 1.00 88.25 102 THR A CA 1
ATOM 818 C C . THR A 1 102 ? 14.432 9.932 -1.445 1.00 88.25 102 THR A C 1
ATOM 820 O O . THR A 1 102 ? 14.856 9.131 -0.622 1.00 88.25 102 THR A O 1
ATOM 823 N N . GLY A 1 103 ? 13.315 9.723 -2.150 1.00 85.62 103 GLY A N 1
ATOM 824 C CA . GLY A 1 103 ? 12.581 8.461 -2.162 1.00 85.62 103 GLY A CA 1
ATOM 825 C C . GLY A 1 103 ? 11.934 8.057 -0.846 1.00 85.62 103 GLY A C 1
ATOM 826 O O . GLY A 1 103 ? 11.614 6.890 -0.741 1.00 85.62 103 GLY A O 1
ATOM 827 N N . GLY A 1 104 ? 11.779 8.970 0.120 1.00 87.62 104 GLY A N 1
ATOM 828 C CA . GLY A 1 104 ? 11.174 8.706 1.437 1.00 87.62 104 GLY A CA 1
ATOM 829 C C . GLY A 1 104 ? 12.082 9.054 2.624 1.00 87.62 104 GLY A C 1
ATOM 830 O O . GLY A 1 104 ? 11.597 9.230 3.740 1.00 87.62 104 GLY A O 1
ATOM 831 N N . PHE A 1 105 ? 13.388 9.242 2.394 1.00 91.12 105 PHE A N 1
ATOM 832 C CA . PHE A 1 105 ? 14.292 9.763 3.425 1.00 91.12 105 PHE A CA 1
ATOM 833 C C . PHE A 1 105 ? 14.084 11.262 3.662 1.00 91.12 105 PHE A C 1
ATOM 835 O O . PHE A 1 105 ? 13.964 12.045 2.706 1.00 91.12 105 PHE A O 1
ATOM 842 N N . GLU A 1 106 ? 14.093 11.657 4.937 1.00 89.50 106 GLU A N 1
ATOM 843 C CA . GLU A 1 106 ? 13.989 13.057 5.346 1.00 89.50 106 GLU A CA 1
ATOM 844 C C . GLU A 1 106 ? 15.177 13.881 4.837 1.00 89.50 106 GLU A C 1
ATOM 846 O O . GLU A 1 106 ? 16.323 13.421 4.786 1.00 89.50 106 GLU A O 1
ATOM 851 N N . ARG A 1 107 ? 14.904 15.140 4.481 1.00 84.69 107 ARG A N 1
ATOM 852 C CA . ARG A 1 107 ? 15.941 16.130 4.186 1.00 84.69 107 ARG A CA 1
ATOM 853 C C . ARG A 1 107 ? 16.222 16.968 5.418 1.00 84.69 107 ARG A C 1
ATOM 855 O O . ARG A 1 107 ? 15.300 17.458 6.066 1.00 84.69 107 ARG A O 1
ATOM 862 N N . ARG A 1 108 ? 17.501 17.195 5.682 1.00 83.94 108 ARG A N 1
ATOM 863 C CA . ARG A 1 108 ? 17.953 18.205 6.632 1.00 83.94 108 ARG A CA 1
ATOM 864 C C . ARG A 1 108 ? 17.893 19.598 5.988 1.00 83.94 108 ARG A C 1
ATOM 866 O O . ARG A 1 108 ? 17.947 19.704 4.759 1.00 83.94 108 ARG A O 1
ATOM 873 N N . PRO A 1 109 ? 17.816 20.674 6.793 1.00 85.12 109 PRO A N 1
ATOM 874 C CA . PRO A 1 109 ? 17.812 22.048 6.284 1.00 85.12 109 PRO A CA 1
ATOM 875 C C . PRO A 1 109 ? 19.030 22.408 5.419 1.00 85.12 109 PRO A C 1
ATOM 877 O O . PRO A 1 109 ? 18.923 23.256 4.541 1.00 85.12 109 PRO A O 1
ATOM 880 N N . ASP A 1 110 ? 20.169 21.741 5.630 1.00 82.19 110 ASP A N 1
ATOM 881 C CA . ASP A 1 110 ? 21.400 21.907 4.843 1.00 82.19 110 ASP A CA 1
ATOM 882 C C . ASP A 1 110 ? 21.371 21.191 3.473 1.00 82.19 110 ASP A C 1
ATOM 884 O O . ASP A 1 110 ? 22.352 21.220 2.731 1.00 82.19 110 ASP A O 1
ATOM 888 N N . GLY A 1 111 ? 20.257 20.536 3.127 1.00 73.06 111 GLY A N 1
ATOM 889 C CA . GLY A 1 111 ? 20.072 19.799 1.877 1.00 73.06 111 GLY A CA 1
ATOM 890 C C . GLY A 1 111 ? 20.592 18.356 1.895 1.00 73.06 111 GLY A C 1
ATOM 891 O O . GLY A 1 111 ? 20.338 17.616 0.936 1.00 73.06 111 GLY A O 1
ATOM 892 N N . SER A 1 112 ? 21.267 17.926 2.968 1.00 80.88 112 SER A N 1
ATOM 893 C CA . SER A 1 112 ? 21.654 16.525 3.169 1.00 80.88 112 SER A CA 1
ATOM 894 C C . SER A 1 112 ? 20.441 15.649 3.505 1.00 80.88 112 SER A C 1
ATOM 896 O O . SER A 1 112 ? 19.375 16.146 3.870 1.00 80.88 112 SER A O 1
ATOM 898 N N . ILE A 1 113 ? 20.581 14.328 3.370 1.00 84.50 113 ILE A N 1
ATOM 899 C CA . ILE A 1 113 ? 19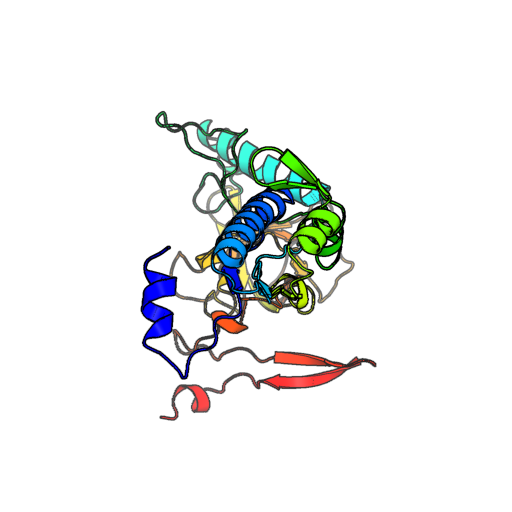.546 13.381 3.808 1.00 84.50 113 ILE A CA 1
ATOM 900 C C . ILE A 1 113 ? 19.855 12.818 5.187 1.00 84.50 113 ILE A C 1
ATOM 902 O O . ILE A 1 113 ? 21.010 12.522 5.516 1.00 84.50 113 ILE A O 1
ATOM 906 N N . ASP A 1 114 ? 18.806 12.606 5.972 1.00 86.69 114 ASP A N 1
ATOM 907 C CA . ASP A 1 114 ? 18.878 11.767 7.153 1.00 86.69 114 ASP A CA 1
ATOM 908 C C . ASP A 1 114 ? 18.577 10.312 6.785 1.00 86.69 114 ASP A C 1
ATOM 910 O O . ASP A 1 114 ? 17.435 9.866 6.760 1.00 86.69 114 ASP A O 1
ATOM 914 N N . ALA A 1 115 ? 19.637 9.555 6.507 1.00 79.25 115 ALA A N 1
ATOM 915 C CA . ALA A 1 115 ? 19.538 8.140 6.164 1.00 79.25 115 ALA A CA 1
ATOM 916 C C . ALA A 1 115 ? 19.017 7.244 7.309 1.00 79.25 115 ALA A C 1
ATOM 918 O O . ALA A 1 115 ? 18.799 6.055 7.081 1.00 79.25 115 ALA A O 1
ATOM 919 N N . SER A 1 116 ? 18.845 7.778 8.525 1.00 83.50 116 SER A N 1
ATOM 920 C CA . SER A 1 116 ? 18.232 7.062 9.651 1.00 83.50 116 SER A CA 1
ATOM 921 C C . SER A 1 116 ? 16.728 7.309 9.776 1.00 83.50 116 SER A C 1
ATOM 923 O O . SER A 1 116 ? 16.059 6.597 10.523 1.00 83.50 116 SER A O 1
ATOM 925 N N . ARG A 1 117 ? 16.187 8.297 9.049 1.00 86.81 117 ARG A N 1
ATOM 926 C CA . ARG A 1 117 ? 14.783 8.704 9.142 1.00 86.81 117 ARG A CA 1
ATOM 927 C C . ARG A 1 117 ? 14.058 8.496 7.825 1.00 86.81 117 ARG A C 1
ATOM 929 O O . ARG A 1 117 ? 14.256 9.225 6.852 1.00 86.81 117 ARG A O 1
ATOM 936 N N . TRP A 1 118 ? 13.199 7.489 7.832 1.00 89.62 118 TRP A N 1
ATOM 937 C CA . TRP A 1 118 ? 12.227 7.226 6.786 1.00 89.62 118 TRP A CA 1
ATOM 938 C C . TRP A 1 118 ? 10.883 7.830 7.188 1.00 89.62 118 TRP A C 1
ATOM 940 O O . TRP A 1 118 ? 10.433 7.605 8.309 1.00 89.62 118 TRP A O 1
ATOM 950 N N . ASN A 1 119 ? 10.261 8.591 6.291 1.00 88.62 119 ASN A N 1
ATOM 951 C CA . ASN A 1 119 ? 8.991 9.278 6.547 1.00 88.62 119 ASN A CA 1
ATOM 952 C C . ASN A 1 119 ? 7.971 9.025 5.421 1.00 88.62 119 ASN A C 1
ATOM 954 O O . ASN A 1 119 ? 7.247 9.924 5.001 1.00 88.62 119 ASN A O 1
ATOM 958 N N . ASP A 1 120 ? 7.967 7.807 4.885 1.00 89.62 120 ASP A N 1
ATOM 959 C CA . ASP A 1 120 ? 7.000 7.341 3.886 1.00 89.62 120 ASP A CA 1
ATOM 960 C C . ASP A 1 120 ? 6.459 5.962 4.312 1.00 89.62 120 ASP A C 1
ATOM 962 O O . ASP A 1 120 ? 6.871 5.396 5.332 1.00 89.62 120 ASP A O 1
ATOM 966 N N . ASP A 1 121 ? 5.550 5.391 3.533 1.00 90.94 121 ASP A N 1
ATOM 967 C CA . ASP A 1 121 ? 4.995 4.067 3.800 1.00 90.94 121 ASP A CA 1
ATOM 968 C C . ASP A 1 121 ? 6.083 2.978 3.775 1.00 90.94 121 ASP A C 1
ATOM 970 O O . ASP A 1 121 ? 7.059 3.029 3.019 1.00 90.94 121 ASP A O 1
ATOM 974 N N . THR A 1 122 ? 5.900 1.950 4.607 1.00 92.50 122 THR A N 1
ATOM 975 C CA . THR A 1 122 ? 6.759 0.758 4.631 1.00 92.50 122 THR A CA 1
ATOM 976 C C . THR A 1 122 ? 6.041 -0.401 3.945 1.00 92.50 122 THR A C 1
ATOM 978 O O . THR A 1 122 ? 4.951 -0.806 4.354 1.00 92.50 122 THR A O 1
ATOM 981 N N . PHE A 1 123 ? 6.657 -0.978 2.911 1.00 93.94 123 PHE A N 1
ATOM 982 C CA . PHE A 1 123 ? 6.031 -2.015 2.072 1.00 93.94 123 PHE A CA 1
ATOM 983 C C . PHE A 1 123 ? 6.397 -3.455 2.470 1.00 93.94 123 PHE A C 1
ATOM 985 O O . PHE A 1 123 ? 6.095 -4.409 1.754 1.00 93.94 123 PHE A O 1
ATOM 992 N N . TYR A 1 124 ? 6.978 -3.610 3.659 1.00 94.56 124 TYR A N 1
ATOM 993 C CA . TYR A 1 124 ? 7.172 -4.872 4.366 1.00 94.56 124 TYR A CA 1
ATOM 994 C C . TYR A 1 124 ? 6.643 -4.744 5.801 1.00 94.56 124 TYR A C 1
ATOM 996 O O . TYR A 1 124 ? 6.835 -3.723 6.458 1.00 94.56 124 TYR A O 1
ATOM 1004 N N . THR A 1 125 ? 6.025 -5.801 6.325 1.00 93.62 125 THR A N 1
ATOM 1005 C CA . THR A 1 125 ? 5.639 -5.885 7.737 1.00 93.62 125 THR A CA 1
ATOM 1006 C C . THR A 1 125 ? 5.828 -7.309 8.277 1.00 93.62 125 THR A C 1
ATOM 1008 O O . THR A 1 125 ? 5.605 -8.285 7.554 1.00 93.62 125 THR A O 1
ATOM 1011 N N . PRO A 1 126 ? 6.211 -7.474 9.558 1.00 92.62 126 PRO A N 1
ATOM 1012 C CA . PRO A 1 126 ? 6.145 -8.770 10.231 1.00 92.62 126 PRO A CA 1
ATOM 1013 C C . PRO A 1 126 ? 4.715 -9.151 10.664 1.00 92.62 126 PRO A C 1
ATOM 1015 O O . PRO A 1 126 ? 4.480 -10.305 11.027 1.00 92.62 126 PRO A O 1
ATOM 1018 N N . TYR A 1 127 ? 3.759 -8.216 10.596 1.00 92.31 127 TYR A N 1
ATOM 1019 C CA . TYR A 1 127 ? 2.371 -8.387 11.033 1.00 92.31 127 TYR A CA 1
ATOM 1020 C C . TYR A 1 127 ? 1.353 -8.202 9.887 1.00 92.31 127 TYR A C 1
ATOM 1022 O O . TYR A 1 127 ? 0.427 -7.405 10.020 1.00 92.31 127 TYR A O 1
ATOM 1030 N N . PRO A 1 128 ? 1.479 -8.884 8.735 1.00 88.06 128 PRO A N 1
ATOM 1031 C CA . PRO A 1 128 ? 0.481 -8.755 7.679 1.00 88.06 128 PRO A CA 1
ATOM 1032 C C . PRO A 1 128 ? -0.854 -9.391 8.099 1.00 88.06 128 PRO A C 1
ATOM 1034 O O . PRO A 1 128 ? -0.875 -10.388 8.828 1.00 88.06 128 PRO A O 1
ATOM 1037 N N . LYS A 1 129 ? -1.961 -8.856 7.571 1.00 84.75 129 LYS A N 1
ATOM 1038 C CA . LYS A 1 129 ? -3.302 -9.465 7.659 1.00 84.75 129 LYS A CA 1
ATOM 1039 C C . LYS A 1 129 ? -3.754 -9.763 9.104 1.00 84.75 129 LYS A C 1
ATOM 1041 O O . LYS A 1 129 ? -3.733 -8.877 9.960 1.00 84.75 129 LYS A O 1
ATOM 1046 N N . GLU A 1 130 ? -4.170 -10.998 9.388 1.00 84.19 130 GLU A N 1
ATOM 1047 C CA . GLU A 1 130 ? -4.648 -11.462 10.692 1.00 84.19 130 GLU A CA 1
ATOM 1048 C C . GLU A 1 130 ? -3.586 -11.383 11.799 1.00 84.19 130 GLU A C 1
ATOM 1050 O O . GLU A 1 130 ? -3.939 -11.217 12.969 1.00 84.19 130 GLU A O 1
ATOM 1055 N N . LYS A 1 131 ? -2.288 -11.407 11.452 1.00 93.81 131 LYS A N 1
ATOM 1056 C CA . LYS A 1 131 ? -1.203 -11.335 12.444 1.00 93.81 131 LYS A CA 1
ATOM 1057 C C . LYS A 1 131 ? -1.187 -10.011 13.199 1.00 93.81 131 LYS A C 1
ATOM 1059 O O . LYS A 1 131 ? -0.813 -9.997 14.367 1.00 93.81 131 LYS A O 1
ATOM 1064 N N . MET A 1 132 ? -1.599 -8.909 12.567 1.00 95.38 132 MET A N 1
ATOM 1065 C CA . MET A 1 132 ? -1.714 -7.622 13.260 1.00 95.38 132 MET A CA 1
ATOM 1066 C C . MET A 1 132 ? -2.817 -7.664 14.316 1.00 95.38 132 MET A C 1
ATOM 1068 O O . MET A 1 132 ? -2.604 -7.227 15.441 1.00 95.38 132 MET A O 1
ATOM 1072 N N . VAL A 1 133 ? -3.982 -8.224 13.981 1.00 94.50 133 VAL A N 1
ATOM 1073 C CA . VAL A 1 133 ? -5.101 -8.352 14.927 1.00 94.50 133 VAL A CA 1
ATOM 1074 C C . VAL A 1 133 ? -4.690 -9.226 16.110 1.00 94.50 133 VAL A C 1
ATOM 1076 O O . VAL A 1 133 ? -4.893 -8.842 17.261 1.00 94.50 133 VAL A O 1
ATOM 1079 N N . GLU A 1 134 ? -4.044 -10.363 15.841 1.00 96.19 134 GLU A N 1
ATOM 1080 C CA . GLU A 1 134 ? -3.499 -11.223 16.891 1.00 96.19 134 GLU A CA 1
ATOM 1081 C C . GLU A 1 134 ? -2.486 -10.472 17.771 1.00 96.19 134 GLU A C 1
ATOM 1083 O O . GLU A 1 134 ? -2.574 -10.529 18.999 1.00 96.19 134 GLU A O 1
ATOM 1088 N N . ALA A 1 135 ? -1.558 -9.729 17.165 1.00 97.00 135 ALA A N 1
ATOM 1089 C CA . ALA A 1 135 ? -0.550 -8.961 17.888 1.00 97.00 135 ALA A CA 1
ATOM 1090 C C . ALA A 1 135 ? -1.160 -7.839 18.748 1.00 97.00 135 ALA A C 1
ATOM 1092 O O . ALA A 1 135 ? -0.702 -7.619 19.869 1.00 97.00 135 ALA A O 1
ATOM 1093 N N . ILE A 1 136 ? -2.221 -7.173 18.278 1.00 97.00 136 ILE A N 1
ATOM 1094 C CA . ILE A 1 136 ? -2.971 -6.179 19.060 1.00 97.00 136 ILE A CA 1
ATOM 1095 C C . ILE A 1 136 ? -3.591 -6.842 20.293 1.00 97.00 136 ILE A C 1
ATOM 1097 O O . ILE A 1 136 ? -3.421 -6.350 21.411 1.00 97.00 136 ILE A O 1
ATOM 1101 N N . LEU A 1 137 ? -4.268 -7.979 20.111 1.00 97.19 137 LEU A N 1
ATOM 1102 C CA . LEU A 1 137 ? -4.961 -8.684 21.194 1.00 97.19 137 LEU A CA 1
ATOM 1103 C C . LEU A 1 137 ? -3.997 -9.294 22.220 1.00 97.19 137 LEU A C 1
ATOM 1105 O O . LEU A 1 137 ? -4.296 -9.294 23.414 1.00 97.19 137 LEU A O 1
ATOM 1109 N N . ARG A 1 138 ? -2.835 -9.786 21.778 1.00 97.94 138 ARG A N 1
ATOM 1110 C CA . ARG A 1 138 ? -1.768 -10.300 22.656 1.00 97.94 138 ARG A CA 1
ATOM 1111 C C . ARG A 1 138 ? -0.894 -9.201 23.263 1.00 97.94 138 ARG A C 1
ATOM 1113 O O . ARG A 1 138 ? -0.079 -9.492 24.135 1.00 97.94 138 ARG A O 1
ATOM 1120 N N . GLY A 1 139 ? -1.019 -7.972 22.771 1.00 97.81 139 GLY A N 1
ATOM 1121 C CA . GLY A 1 139 ? -0.224 -6.833 23.200 1.00 97.81 139 GLY A CA 1
ATOM 1122 C C . GLY A 1 139 ? -0.647 -6.264 24.553 1.00 97.81 139 GLY A C 1
ATOM 1123 O O . GLY A 1 139 ? -1.533 -6.775 25.243 1.00 97.81 139 GLY A O 1
ATOM 1124 N N . LYS A 1 140 ? 0.008 -5.159 24.914 1.00 98.62 140 LYS A N 1
ATOM 1125 C CA . LYS A 1 140 ? -0.324 -4.351 26.086 1.00 98.62 140 LYS A CA 1
ATOM 1126 C C . LYS A 1 140 ? -0.674 -2.942 25.644 1.00 98.62 140 LYS A C 1
ATOM 1128 O O . LYS A 1 140 ? 0.079 -2.317 24.900 1.00 98.62 140 LYS A O 1
ATOM 1133 N N . VAL A 1 141 ? -1.803 -2.446 26.122 1.00 98.56 141 VAL A N 1
ATOM 1134 C CA . VAL A 1 141 ? -2.248 -1.070 25.917 1.00 98.56 141 VAL A CA 1
ATOM 1135 C C . VAL A 1 141 ? -1.871 -0.219 27.120 1.00 98.56 141 VAL A C 1
ATOM 1137 O O . VAL A 1 141 ? -1.844 -0.690 28.258 1.00 98.56 141 VAL A O 1
ATOM 1140 N N . ARG A 1 142 ? -1.607 1.060 26.863 1.00 98.31 142 ARG A N 1
ATOM 1141 C CA . ARG A 1 142 ? -1.398 2.068 27.901 1.00 98.31 142 ARG A CA 1
ATOM 1142 C C . ARG A 1 142 ? -2.745 2.693 28.260 1.00 98.31 142 ARG A C 1
ATOM 1144 O O . ARG A 1 142 ? -3.328 3.366 27.416 1.00 98.31 142 ARG A O 1
ATOM 1151 N N . VAL A 1 143 ? -3.218 2.490 29.485 1.00 97.81 143 VAL A N 1
ATOM 1152 C CA . VAL A 1 143 ? -4.493 3.030 29.991 1.00 97.81 143 VAL A CA 1
ATOM 1153 C C . VAL A 1 143 ? -4.248 3.681 31.348 1.00 97.81 143 VAL A C 1
ATOM 1155 O O . VAL A 1 143 ? -3.693 3.048 32.247 1.00 97.81 143 VAL A O 1
ATOM 1158 N N . ASP A 1 144 ? -4.610 4.956 31.491 1.00 94.56 144 ASP A N 1
ATOM 1159 C CA . ASP A 1 144 ? -4.479 5.749 32.723 1.00 94.56 144 ASP A CA 1
ATOM 1160 C C . ASP A 1 144 ? -3.060 5.699 33.321 1.00 94.56 144 ASP A C 1
ATOM 1162 O O . ASP A 1 144 ? -2.844 5.628 34.533 1.00 94.56 144 ASP A O 1
ATOM 1166 N N . GLY A 1 145 ? -2.052 5.694 32.446 1.00 95.19 145 GLY A N 1
ATOM 1167 C CA . GLY A 1 145 ? -0.660 5.633 32.870 1.00 95.19 145 GLY A CA 1
ATOM 1168 C C . GLY A 1 145 ? -0.214 4.261 33.400 1.00 95.19 145 GLY A C 1
ATOM 1169 O O . GLY A 1 145 ? 0.788 4.193 34.121 1.00 95.19 145 GLY A O 1
ATOM 1170 N N . LYS A 1 146 ? -0.886 3.168 33.021 1.00 97.12 146 LYS A N 1
ATOM 1171 C CA . LYS A 1 146 ? -0.460 1.784 33.297 1.00 97.12 146 LYS A CA 1
ATOM 1172 C C . LYS A 1 146 ? -0.504 0.925 32.038 1.00 97.12 146 LYS A C 1
ATOM 1174 O O . LYS A 1 146 ? -1.337 1.150 31.167 1.00 97.12 146 LYS A O 1
ATOM 1179 N N . ASP A 1 147 ? 0.386 -0.059 31.961 1.00 98.38 147 ASP A N 1
ATOM 1180 C CA . ASP A 1 147 ? 0.401 -1.025 30.862 1.00 98.38 147 ASP A CA 1
ATOM 1181 C C . ASP A 1 147 ? -0.445 -2.229 31.271 1.00 98.38 147 ASP A C 1
ATOM 1183 O O . ASP A 1 147 ? -0.194 -2.853 32.306 1.00 98.38 147 ASP A O 1
ATOM 1187 N N . ILE A 1 148 ? -1.466 -2.533 30.477 1.00 98.31 148 ILE A N 1
ATOM 1188 C CA . ILE A 1 148 ? -2.463 -3.567 30.762 1.00 98.31 148 ILE A CA 1
ATOM 1189 C C . ILE A 1 148 ? -2.578 -4.457 29.528 1.00 98.31 148 ILE A C 1
ATOM 1191 O O . ILE A 1 148 ? -2.578 -3.954 28.406 1.00 98.31 148 ILE A O 1
ATOM 1195 N N . ASP A 1 149 ? -2.683 -5.773 29.715 1.00 98.62 149 ASP A N 1
ATOM 1196 C CA . ASP A 1 149 ? -2.935 -6.699 28.606 1.00 98.62 149 ASP A CA 1
ATOM 1197 C C . ASP A 1 149 ? -4.212 -6.288 27.861 1.00 98.62 149 ASP A C 1
ATOM 1199 O O . ASP A 1 149 ? -5.251 -6.063 28.490 1.00 98.62 149 ASP A O 1
ATOM 1203 N N . THR A 1 150 ? -4.150 -6.190 26.530 1.00 98.62 150 THR A N 1
ATOM 1204 C CA . THR A 1 150 ? -5.228 -5.608 25.711 1.00 98.62 150 THR A CA 1
ATOM 1205 C C . THR A 1 150 ? -6.584 -6.246 25.996 1.00 98.62 150 THR A C 1
ATOM 1207 O O . THR A 1 150 ? -7.569 -5.550 26.244 1.00 98.62 150 THR A O 1
ATOM 1210 N N . VAL A 1 151 ? -6.637 -7.581 26.018 1.00 98.44 151 VAL A N 1
ATOM 1211 C CA . VAL A 1 151 ? -7.874 -8.324 26.300 1.00 98.44 151 VAL A CA 1
ATOM 1212 C C . VAL A 1 151 ? -8.397 -8.026 27.704 1.00 98.44 151 VAL A C 1
ATOM 1214 O O . VAL A 1 151 ? -9.601 -7.863 27.877 1.00 98.44 151 VAL A O 1
ATOM 1217 N N . ARG A 1 152 ? -7.517 -7.923 28.707 1.00 98.44 152 ARG A N 1
ATOM 1218 C CA . ARG A 1 152 ? -7.927 -7.583 30.074 1.00 98.44 152 ARG A CA 1
ATOM 1219 C C . ARG A 1 152 ? -8.508 -6.173 30.135 1.00 98.44 152 ARG A C 1
ATOM 1221 O O . ARG A 1 152 ? -9.573 -6.000 30.707 1.00 98.44 152 ARG A O 1
ATOM 1228 N N . ALA A 1 153 ? -7.858 -5.200 29.503 1.00 98.38 153 ALA A N 1
ATOM 1229 C CA . ALA A 1 153 ? -8.342 -3.823 29.477 1.00 98.38 153 ALA A CA 1
ATOM 1230 C C . ALA A 1 153 ? -9.728 -3.702 28.808 1.00 98.38 153 ALA A C 1
ATOM 1232 O O . ALA A 1 153 ? -10.593 -2.982 29.301 1.00 98.38 153 ALA A O 1
ATOM 1233 N N . LEU A 1 154 ? -9.975 -4.453 27.727 1.00 98.31 154 LEU A N 1
ATOM 1234 C CA . LEU A 1 154 ? -11.296 -4.524 27.087 1.00 98.31 154 LEU A CA 1
ATOM 1235 C C . LEU A 1 154 ? -12.350 -5.183 27.992 1.00 98.31 154 LEU A C 1
ATOM 1237 O O . LEU A 1 154 ? -13.488 -4.719 28.044 1.00 98.31 154 LEU A O 1
ATOM 1241 N N . LYS A 1 155 ? -11.978 -6.237 28.729 1.00 97.94 155 LYS A N 1
ATOM 1242 C CA . LYS A 1 155 ? -12.864 -6.883 29.709 1.00 97.94 155 LYS A CA 1
ATOM 1243 C C . LYS A 1 155 ? -13.230 -5.953 30.858 1.00 97.94 155 LYS A C 1
ATOM 1245 O O . LYS A 1 155 ? -14.410 -5.822 31.171 1.00 97.94 155 LYS A O 1
ATOM 1250 N N . ASP A 1 156 ? -12.244 -5.258 31.417 1.00 96.94 156 ASP A N 1
ATOM 1251 C CA . ASP A 1 156 ? -12.430 -4.308 32.519 1.00 96.94 156 ASP A CA 1
ATOM 1252 C C . ASP A 1 156 ? -13.351 -3.135 32.113 1.00 96.94 156 ASP A C 1
ATOM 1254 O O . ASP A 1 156 ? -14.099 -2.614 32.940 1.00 96.94 156 ASP A O 1
ATOM 1258 N N . LEU A 1 157 ? -13.373 -2.768 30.825 1.00 97.31 157 LEU A N 1
ATOM 1259 C CA . LEU A 1 157 ? -14.289 -1.765 30.266 1.00 97.31 157 LEU A CA 1
ATOM 1260 C C . LEU A 1 157 ? -15.745 -2.265 30.094 1.00 97.31 157 LEU A C 1
ATOM 1262 O O . LEU A 1 157 ? -16.649 -1.458 29.863 1.00 97.31 157 LEU A O 1
ATOM 1266 N N . GLY A 1 158 ? -16.003 -3.568 30.221 1.00 97.00 158 GLY A N 1
ATOM 1267 C CA . GLY A 1 158 ? -17.328 -4.171 30.028 1.00 97.00 158 GLY A CA 1
ATOM 1268 C C . GLY A 1 158 ? -17.521 -4.860 28.675 1.00 97.00 158 GLY A C 1
ATOM 1269 O O . GLY A 1 158 ? -18.651 -4.907 28.179 1.00 97.00 158 GLY A O 1
ATOM 1270 N N . GLU A 1 159 ? -16.426 -5.373 28.102 1.00 96.94 159 GLU A N 1
ATOM 1271 C CA . GLU A 1 159 ? -16.382 -6.197 26.885 1.00 96.94 159 GLU A CA 1
ATOM 1272 C C . GLU A 1 159 ? -17.078 -5.548 25.670 1.00 96.94 159 GLU A C 1
ATOM 1274 O O . GLU A 1 159 ? -18.018 -6.122 25.113 1.00 96.94 159 GLU A O 1
ATOM 1279 N N . PRO A 1 160 ? -16.652 -4.342 25.234 1.00 97.94 160 PRO A N 1
ATOM 1280 C CA . PRO A 1 160 ? -17.175 -3.769 24.001 1.00 97.94 160 PRO A CA 1
ATOM 1281 C C . PRO A 1 160 ? -16.798 -4.645 22.802 1.00 97.94 160 PRO A C 1
ATOM 1283 O O . PRO A 1 160 ? -15.739 -5.280 22.777 1.00 97.94 160 PRO A O 1
ATOM 1286 N N . ALA A 1 161 ? -17.623 -4.612 21.759 1.00 98.12 161 ALA A N 1
ATOM 1287 C CA . ALA A 1 161 ? -17.242 -5.162 20.470 1.00 98.12 161 ALA A CA 1
ATOM 1288 C C . ALA A 1 161 ? -16.048 -4.370 19.915 1.00 98.12 161 ALA A C 1
ATOM 1290 O O . ALA A 1 161 ? -16.145 -3.161 19.683 1.00 98.12 161 ALA A O 1
ATOM 1291 N N . LEU A 1 162 ? -14.926 -5.059 19.701 1.00 97.62 162 LEU A N 1
ATOM 1292 C CA . LEU A 1 162 ? -13.778 -4.511 18.989 1.00 97.62 162 LEU A CA 1
ATOM 1293 C C . LEU A 1 162 ? -14.018 -4.657 17.483 1.00 97.62 162 LEU A C 1
ATOM 1295 O O . LEU A 1 162 ? -14.060 -5.771 16.963 1.00 97.62 162 LEU A O 1
ATOM 1299 N N . VAL A 1 163 ? -14.178 -3.532 16.793 1.00 97.94 163 VAL A N 1
ATOM 1300 C CA . VAL A 1 163 ? -14.432 -3.472 15.349 1.00 97.94 163 VAL A CA 1
ATOM 1301 C C . VAL A 1 163 ? -13.157 -3.052 14.616 1.00 97.94 163 VAL A C 1
ATOM 1303 O O . VAL A 1 163 ? -12.418 -2.184 15.083 1.00 97.94 163 VAL A O 1
ATOM 1306 N N . ILE A 1 164 ? -12.914 -3.687 13.469 1.00 96.50 164 ILE A N 1
ATOM 1307 C CA . ILE A 1 164 ? -11.824 -3.387 12.535 1.00 96.50 164 ILE A CA 1
ATOM 1308 C C . ILE A 1 164 ? -12.396 -3.186 11.129 1.00 96.50 164 ILE A C 1
ATOM 1310 O O . ILE A 1 164 ? -13.403 -3.799 10.776 1.00 96.50 164 ILE A O 1
ATOM 1314 N N . GLU A 1 165 ? -11.728 -2.379 10.307 1.00 96.81 165 GLU A N 1
ATOM 1315 C CA . GLU A 1 165 ? -12.182 -2.033 8.948 1.00 96.81 165 GLU A CA 1
ATOM 1316 C C . GLU A 1 165 ? -11.081 -2.285 7.897 1.00 96.81 165 GLU A C 1
ATOM 1318 O O . GLU A 1 165 ? -10.597 -1.356 7.239 1.00 96.81 165 GLU A O 1
ATOM 1323 N N . PRO A 1 166 ? -10.586 -3.528 7.747 1.00 94.50 166 PRO A N 1
ATOM 1324 C CA . PRO A 1 166 ? -9.479 -3.800 6.844 1.00 94.50 166 PRO A CA 1
ATOM 1325 C C . PRO A 1 166 ? -9.929 -3.708 5.376 1.00 94.50 166 PRO A C 1
ATOM 1327 O O . PRO A 1 166 ? -10.827 -4.416 4.933 1.00 94.50 166 PRO A O 1
ATOM 1330 N N . GLY A 1 167 ? -9.262 -2.848 4.603 1.00 94.12 167 GLY A N 1
ATOM 1331 C CA . GLY A 1 167 ? -9.390 -2.783 3.143 1.00 94.12 167 GLY A CA 1
ATOM 1332 C C . GLY A 1 167 ? -8.226 -3.501 2.462 1.00 94.12 167 GLY A C 1
ATOM 1333 O O . GLY A 1 167 ? -8.313 -4.680 2.121 1.00 94.12 167 GLY A O 1
ATOM 1334 N N . ARG A 1 168 ? -7.093 -2.795 2.323 1.00 92.88 168 ARG A N 1
ATOM 1335 C CA . ARG A 1 168 ? -5.836 -3.315 1.745 1.00 92.88 168 ARG A CA 1
ATOM 1336 C C . ARG A 1 168 ? -5.432 -4.682 2.292 1.00 92.88 168 ARG A C 1
ATOM 1338 O O . ARG A 1 168 ? -5.101 -5.561 1.509 1.00 92.88 168 ARG A O 1
ATOM 1345 N N . GLY A 1 169 ? -5.488 -4.861 3.612 1.00 92.38 169 GLY A N 1
ATOM 1346 C CA . GLY A 1 169 ? -5.100 -6.110 4.269 1.00 92.38 169 GLY A CA 1
ATOM 1347 C C . GLY A 1 169 ? -5.950 -7.332 3.893 1.00 92.38 169 GLY A C 1
ATOM 1348 O O . GLY A 1 169 ? -5.506 -8.448 4.132 1.00 92.38 169 GLY A O 1
ATOM 1349 N N . VAL A 1 170 ? -7.138 -7.146 3.301 1.00 93.38 170 VAL A N 1
ATOM 1350 C CA . VAL A 1 170 ? -8.000 -8.251 2.837 1.00 93.38 170 VAL A CA 1
ATOM 1351 C C . VAL A 1 170 ? -7.764 -8.564 1.364 1.00 93.38 170 VAL A C 1
ATOM 1353 O O . VAL A 1 170 ? -7.654 -9.727 0.994 1.00 93.38 170 VAL A O 1
ATOM 1356 N N . VAL A 1 171 ? -7.728 -7.531 0.517 1.00 92.56 171 VAL A N 1
ATOM 1357 C CA . VAL A 1 171 ? -7.798 -7.708 -0.945 1.00 92.56 171 VAL A CA 1
ATOM 1358 C C . VAL A 1 171 ? -6.516 -7.337 -1.682 1.00 92.56 171 VAL A C 1
ATOM 1360 O O . VAL A 1 171 ? -6.423 -7.597 -2.878 1.00 92.56 171 VAL A O 1
ATOM 1363 N N . GLY A 1 172 ? -5.530 -6.723 -1.027 1.00 93.00 172 GLY A N 1
ATOM 1364 C CA . GLY A 1 172 ? -4.349 -6.170 -1.696 1.00 93.00 172 GLY A CA 1
ATOM 1365 C C . GLY A 1 172 ? -3.569 -7.203 -2.515 1.00 93.00 172 GLY A C 1
ATOM 1366 O O . GLY A 1 172 ? -3.246 -6.934 -3.670 1.00 93.00 172 GLY A O 1
ATOM 1367 N N . ASP A 1 173 ? -3.368 -8.405 -1.976 1.00 93.81 173 ASP A N 1
ATOM 1368 C CA . ASP A 1 173 ? -2.671 -9.522 -2.632 1.00 93.81 173 ASP A CA 1
ATOM 1369 C C . ASP A 1 173 ? -3.593 -10.485 -3.398 1.00 93.81 173 ASP A C 1
ATOM 1371 O O . ASP A 1 173 ? -3.154 -11.518 -3.896 1.00 93.81 173 ASP A O 1
ATOM 1375 N N . SER A 1 174 ? -4.875 -10.141 -3.545 1.00 93.69 174 SER A N 1
ATOM 1376 C CA . SER A 1 174 ? -5.848 -10.969 -4.271 1.00 93.69 174 SER A CA 1
ATOM 1377 C C . SER A 1 174 ? -5.868 -10.728 -5.785 1.00 93.69 174 SER A C 1
ATOM 1379 O O . SER A 1 174 ? -6.570 -11.434 -6.508 1.00 93.69 174 SER A O 1
ATOM 1381 N N . ALA A 1 175 ? -5.124 -9.733 -6.284 1.00 94.88 175 ALA A N 1
ATOM 1382 C CA . ALA A 1 175 ? -5.103 -9.407 -7.706 1.00 94.88 175 ALA A CA 1
ATOM 1383 C C . ALA A 1 175 ? -3.736 -8.939 -8.208 1.00 94.88 175 ALA A C 1
ATOM 1385 O O . ALA A 1 175 ? -2.923 -8.355 -7.486 1.00 94.88 175 ALA A O 1
ATOM 1386 N N . VAL A 1 176 ? -3.544 -9.132 -9.509 1.00 95.88 176 VAL A N 1
ATOM 1387 C CA . VAL A 1 176 ? -2.392 -8.674 -10.284 1.00 95.88 176 VAL A CA 1
ATOM 1388 C C . VAL A 1 176 ? -2.863 -7.765 -11.415 1.00 95.88 176 VAL A C 1
ATOM 1390 O O . VAL A 1 176 ? -3.991 -7.892 -11.896 1.00 95.88 176 VAL A O 1
ATOM 1393 N N . THR A 1 177 ? -1.989 -6.869 -11.864 1.00 96.38 177 THR A N 1
ATOM 1394 C CA . THR A 1 177 ? -2.242 -6.020 -13.033 1.00 96.38 177 THR A CA 1
ATOM 1395 C C . THR A 1 177 ? -1.328 -6.457 -14.165 1.00 96.38 177 THR A C 1
ATOM 1397 O O . THR A 1 177 ? -0.127 -6.619 -13.964 1.00 96.38 177 THR A O 1
ATOM 1400 N N . LEU A 1 178 ? -1.902 -6.654 -15.352 1.00 97.06 178 LEU A N 1
ATOM 1401 C CA . LEU A 1 178 ? -1.170 -7.034 -16.557 1.00 97.06 178 LEU A CA 1
ATOM 1402 C C . LEU A 1 178 ? -1.140 -5.866 -17.539 1.00 97.06 178 LEU A C 1
ATOM 1404 O O . LEU A 1 178 ? -2.181 -5.281 -17.842 1.00 97.06 178 LEU A O 1
ATOM 1408 N N . ALA A 1 179 ? 0.035 -5.565 -18.083 1.00 97.31 179 ALA A N 1
ATOM 1409 C CA . ALA A 1 179 ? 0.190 -4.572 -19.140 1.00 97.31 179 ALA A CA 1
ATOM 1410 C C . ALA A 1 179 ? 1.290 -4.991 -20.117 1.00 97.31 179 ALA A C 1
ATOM 1412 O O . ALA A 1 179 ? 2.287 -5.598 -19.731 1.00 97.31 179 ALA A O 1
ATOM 1413 N N . ARG A 1 180 ? 1.118 -4.665 -21.400 1.00 98.50 180 ARG A N 1
ATOM 1414 C CA . ARG A 1 180 ? 2.140 -4.941 -22.415 1.00 98.50 180 ARG A CA 1
ATOM 1415 C C . ARG A 1 180 ? 3.207 -3.860 -22.444 1.00 98.50 180 ARG A C 1
ATOM 1417 O O . ARG A 1 180 ? 2.908 -2.682 -22.265 1.00 98.50 180 ARG A O 1
ATOM 1424 N N . VAL A 1 181 ? 4.436 -4.254 -22.742 1.00 98.69 181 VAL A N 1
ATOM 1425 C CA . VAL A 1 181 ? 5.544 -3.346 -23.031 1.00 98.69 181 VAL A CA 1
ATOM 1426 C C . VAL A 1 181 ? 5.317 -2.701 -24.394 1.00 98.69 181 VAL A C 1
ATOM 1428 O O . VAL A 1 181 ? 5.246 -3.385 -25.416 1.00 98.69 181 VAL A O 1
ATOM 1431 N N . SER A 1 182 ? 5.251 -1.374 -24.413 1.00 97.94 182 SER A N 1
ATOM 1432 C CA . SER A 1 182 ? 5.157 -0.580 -25.640 1.00 97.94 182 SER A CA 1
ATOM 1433 C C . SER A 1 182 ? 6.545 -0.293 -26.214 1.00 97.94 182 SER A C 1
ATOM 1435 O O . SER A 1 182 ? 6.816 -0.551 -27.389 1.00 97.94 182 SER A O 1
ATOM 1437 N N . GLN A 1 183 ? 7.461 0.193 -25.372 1.00 97.44 183 GLN A N 1
ATOM 1438 C CA . GLN A 1 183 ? 8.809 0.571 -25.788 1.00 97.44 183 GLN A CA 1
ATOM 1439 C C . GLN A 1 183 ? 9.801 0.427 -24.635 1.00 97.44 183 GLN A C 1
ATOM 1441 O O . GLN A 1 183 ? 9.469 0.681 -23.481 1.00 97.44 183 GLN A O 1
ATOM 1446 N N . VAL A 1 184 ? 11.047 0.104 -24.975 1.00 97.94 184 VAL A N 1
ATOM 1447 C CA . VAL A 1 184 ? 12.202 0.194 -24.080 1.00 97.94 184 VAL A CA 1
ATOM 1448 C C . VAL A 1 184 ? 13.241 1.072 -24.762 1.00 97.94 184 VAL A C 1
ATOM 1450 O O . VAL A 1 184 ? 13.571 0.848 -25.928 1.00 97.94 184 VAL A O 1
ATOM 1453 N N . ARG A 1 185 ? 13.739 2.095 -24.069 1.00 96.69 185 ARG A N 1
ATOM 1454 C CA . ARG A 1 185 ? 14.743 3.020 -24.611 1.00 96.69 185 ARG A CA 1
ATOM 1455 C C . ARG A 1 185 ? 15.731 3.457 -23.544 1.00 96.69 185 ARG A C 1
ATOM 1457 O O . ARG A 1 185 ? 15.388 3.518 -22.367 1.00 96.69 185 ARG A O 1
ATOM 1464 N N . ARG A 1 186 ? 16.933 3.837 -23.972 1.00 96.88 186 ARG A N 1
ATOM 1465 C CA . ARG A 1 186 ? 17.880 4.542 -23.107 1.00 96.88 186 ARG A CA 1
ATOM 1466 C C . ARG A 1 186 ? 17.451 6.006 -22.980 1.00 96.88 186 ARG A C 1
ATOM 1468 O O . ARG A 1 186 ? 17.073 6.627 -23.971 1.00 96.88 186 ARG A O 1
ATOM 1475 N N . ILE A 1 187 ? 17.524 6.550 -21.773 1.00 93.94 187 ILE A N 1
ATOM 1476 C CA . ILE A 1 187 ? 17.366 7.971 -21.471 1.00 93.94 187 ILE A CA 1
ATOM 1477 C C . ILE A 1 187 ? 18.645 8.505 -20.818 1.00 93.94 187 ILE A C 1
ATOM 1479 O O . ILE A 1 187 ? 19.226 7.902 -19.908 1.00 93.94 187 ILE A O 1
ATOM 1483 N N . GLY A 1 188 ? 19.109 9.652 -21.313 1.00 89.12 188 GLY A N 1
ATOM 1484 C CA . GLY A 1 188 ? 20.422 10.179 -20.952 1.00 89.12 188 GLY A CA 1
ATOM 1485 C C . GLY A 1 188 ? 21.546 9.172 -21.226 1.00 89.12 188 GLY A C 1
ATOM 1486 O O . GLY A 1 188 ? 21.443 8.313 -22.100 1.00 89.12 188 GLY A O 1
ATOM 1487 N N . LY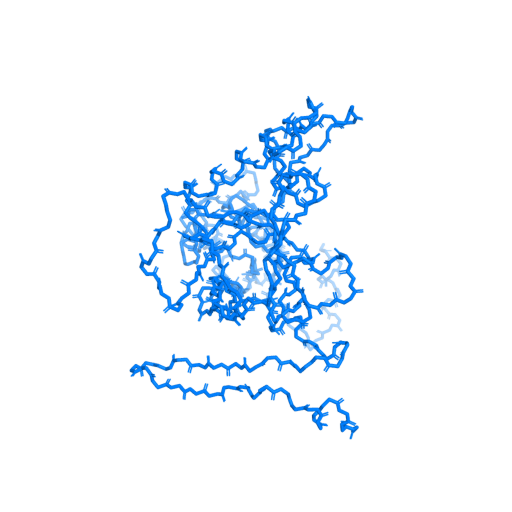S A 1 189 ? 22.632 9.275 -20.457 1.00 93.31 189 LYS A N 1
ATOM 1488 C CA . LYS A 1 189 ? 23.807 8.405 -20.607 1.00 93.31 189 LYS A CA 1
ATOM 1489 C C . LYS A 1 189 ? 23.662 7.053 -19.895 1.00 93.31 189 LYS A C 1
ATOM 1491 O O . LYS A 1 189 ? 24.342 6.102 -20.260 1.00 93.31 189 LYS A O 1
ATOM 1496 N N . TRP A 1 190 ? 22.796 6.965 -18.882 1.00 93.62 190 TRP A N 1
ATOM 1497 C CA . TRP A 1 190 ? 22.914 5.918 -17.862 1.00 93.62 190 TRP A CA 1
ATOM 1498 C C . TRP A 1 190 ? 21.679 5.056 -17.639 1.00 93.62 190 TRP A C 1
ATOM 1500 O O . TRP A 1 190 ? 21.804 3.975 -17.071 1.00 93.62 190 TRP A O 1
ATOM 1510 N N . HIS A 1 191 ? 20.485 5.512 -18.010 1.00 96.88 191 HIS A N 1
ATOM 1511 C CA . HIS A 1 191 ? 19.256 4.894 -17.515 1.00 96.88 191 HIS A CA 1
ATOM 1512 C C . HIS A 1 191 ? 18.409 4.348 -18.641 1.00 96.88 191 HIS A C 1
ATOM 1514 O O . HIS A 1 191 ? 18.367 4.917 -19.726 1.00 96.88 191 HIS A O 1
ATOM 1520 N N . ASP A 1 192 ? 17.700 3.269 -18.362 1.00 98.00 192 ASP A N 1
ATOM 1521 C CA . ASP A 1 192 ? 16.675 2.750 -19.244 1.00 98.00 192 ASP A CA 1
ATOM 1522 C C . ASP A 1 192 ? 15.295 3.222 -18.775 1.00 98.00 192 ASP A C 1
ATOM 1524 O O . ASP A 1 192 ? 15.047 3.461 -17.588 1.00 98.00 192 ASP A O 1
ATOM 1528 N N . LEU A 1 193 ? 14.404 3.386 -19.745 1.00 97.56 193 LEU A N 1
ATOM 1529 C CA . LEU A 1 193 ? 13.007 3.730 -19.554 1.00 97.56 193 LEU A CA 1
ATOM 1530 C C . LEU A 1 193 ? 12.156 2.736 -20.339 1.00 97.56 193 LEU A C 1
ATOM 1532 O O . LEU A 1 193 ? 12.281 2.615 -21.563 1.00 97.56 193 LEU A O 1
ATOM 1536 N N . MET A 1 194 ? 11.290 2.040 -19.613 1.00 98.19 194 MET A N 1
ATOM 1537 C CA . MET A 1 194 ? 10.266 1.159 -20.151 1.00 98.19 194 MET A CA 1
ATOM 1538 C C . MET A 1 194 ? 8.924 1.892 -20.130 1.00 98.19 194 MET A C 1
ATOM 1540 O O . MET A 1 194 ? 8.544 2.463 -19.112 1.00 98.19 194 MET A O 1
ATOM 1544 N N . SER A 1 195 ? 8.202 1.869 -21.244 1.00 97.94 195 SER A N 1
ATOM 1545 C CA . SER A 1 195 ? 6.832 2.377 -21.340 1.00 97.94 195 SER A CA 1
ATOM 1546 C C . SER A 1 195 ? 5.859 1.213 -21.508 1.00 97.94 195 SER A C 1
ATOM 1548 O O . SER A 1 195 ? 6.118 0.314 -22.315 1.00 97.94 195 SER A O 1
ATOM 1550 N N . LEU A 1 196 ? 4.739 1.236 -20.785 1.00 98.00 196 LEU A N 1
ATOM 1551 C CA . LEU A 1 196 ? 3.688 0.215 -20.875 1.00 98.00 196 LEU A CA 1
ATOM 1552 C C . LEU A 1 196 ? 2.467 0.719 -21.658 1.00 98.00 196 LEU A C 1
ATOM 1554 O O . LEU A 1 196 ? 2.226 1.919 -21.754 1.00 98.00 196 LEU A O 1
ATOM 1558 N N . GLU A 1 197 ? 1.666 -0.197 -22.205 1.00 96.56 197 GLU A N 1
ATOM 1559 C CA . GLU A 1 197 ? 0.344 0.072 -22.802 1.00 96.56 197 GLU A CA 1
ATOM 1560 C C . GLU A 1 197 ? -0.721 0.346 -21.718 1.00 96.56 197 GLU A C 1
ATOM 1562 O O . GLU A 1 197 ? -1.814 -0.223 -21.720 1.00 96.56 197 GLU A O 1
ATOM 1567 N N . MET A 1 198 ? -0.367 1.190 -20.753 1.00 95.19 198 MET A N 1
ATOM 1568 C CA . MET A 1 198 ? -1.150 1.565 -19.584 1.00 95.19 198 MET A CA 1
ATOM 1569 C C . MET A 1 198 ? -0.603 2.889 -19.044 1.00 95.19 198 MET A C 1
ATOM 1571 O O . MET A 1 198 ? 0.601 3.106 -19.105 1.00 95.19 198 MET A O 1
ATOM 1575 N N . GLY A 1 199 ? -1.459 3.745 -18.494 1.00 94.81 199 GLY A N 1
ATOM 1576 C CA . GLY A 1 199 ? -1.060 4.988 -17.830 1.00 94.81 199 GLY A CA 1
ATOM 1577 C C . GLY A 1 199 ? -1.516 5.031 -16.375 1.00 94.81 199 GLY A C 1
ATOM 1578 O O . GLY A 1 199 ? -2.244 4.146 -15.908 1.00 94.81 199 GLY A O 1
ATOM 1579 N N . VAL A 1 200 ? -1.160 6.098 -15.663 1.00 93.94 200 VAL A N 1
ATOM 1580 C CA . VAL A 1 200 ? -1.630 6.336 -14.285 1.00 93.94 200 VAL A CA 1
ATOM 1581 C C . VAL A 1 200 ? -3.155 6.453 -14.181 1.00 93.94 200 VAL A C 1
ATOM 1583 O O . VAL A 1 200 ? -3.728 6.236 -13.120 1.00 93.94 200 VAL A O 1
ATOM 1586 N N . THR A 1 201 ? -3.840 6.711 -15.295 1.00 91.56 201 THR A N 1
ATOM 1587 C CA . THR A 1 201 ? -5.308 6.682 -15.400 1.00 91.56 201 THR A CA 1
ATOM 1588 C C . THR A 1 201 ? -5.890 5.275 -15.336 1.00 91.56 201 THR A C 1
ATOM 1590 O O . THR A 1 201 ? -7.101 5.130 -15.339 1.00 91.56 201 THR A O 1
ATOM 1593 N N . SER A 1 202 ? -5.061 4.232 -15.323 1.00 90.25 202 SER A N 1
ATOM 1594 C CA . SER A 1 202 ? -5.445 2.839 -15.061 1.00 90.25 202 SER A CA 1
ATOM 1595 C C . SER A 1 202 ? -4.691 2.261 -13.863 1.00 90.25 202 SER A C 1
ATOM 1597 O O . SER A 1 202 ? -5.225 1.397 -13.174 1.00 90.25 202 SER A O 1
ATOM 1599 N N . PHE A 1 203 ? -3.479 2.754 -13.591 1.00 92.12 203 PHE A N 1
ATOM 1600 C CA . PHE A 1 203 ? -2.609 2.302 -12.508 1.00 92.12 203 PHE A CA 1
ATOM 1601 C C . PHE A 1 203 ? -1.931 3.499 -11.823 1.00 92.12 203 PHE A C 1
ATOM 1603 O O . PHE A 1 203 ? -0.763 3.806 -12.051 1.00 92.12 203 PHE A O 1
ATOM 1610 N N . GLY A 1 204 ? -2.715 4.239 -11.038 1.00 88.88 204 GLY A N 1
ATOM 1611 C CA . GLY A 1 204 ? -2.333 5.556 -10.520 1.00 88.88 204 GLY A CA 1
ATOM 1612 C C . GLY A 1 204 ? -1.733 5.574 -9.122 1.00 88.88 204 GLY A C 1
ATOM 1613 O O . GLY A 1 204 ? -1.521 6.659 -8.590 1.00 88.88 204 GLY A O 1
ATOM 1614 N N . GLU A 1 205 ? -1.441 4.422 -8.513 1.00 89.44 205 GLU A N 1
ATOM 1615 C CA . GLU A 1 205 ? -0.943 4.361 -7.129 1.00 89.44 205 GLU A CA 1
ATOM 1616 C C . GLU A 1 205 ? 0.313 5.220 -6.940 1.00 89.44 205 GLU A C 1
ATOM 1618 O O . GLU A 1 205 ? 0.396 5.996 -5.987 1.00 89.44 205 GLU A O 1
ATOM 1623 N N . ALA A 1 206 ? 1.220 5.176 -7.924 1.00 88.38 206 ALA A N 1
ATOM 1624 C CA . ALA A 1 206 ? 2.441 5.970 -7.966 1.00 88.38 206 ALA A CA 1
ATOM 1625 C C . ALA A 1 206 ? 2.204 7.493 -7.933 1.00 88.38 206 ALA A C 1
ATOM 1627 O O . ALA A 1 206 ? 3.132 8.238 -7.619 1.00 88.38 206 ALA A O 1
ATOM 1628 N N . LEU A 1 207 ? 1.001 7.997 -8.241 1.00 88.50 207 LEU A N 1
ATOM 1629 C CA . LEU A 1 207 ? 0.676 9.422 -8.103 1.00 88.50 207 LEU A CA 1
ATOM 1630 C C . LEU A 1 207 ? 0.549 9.837 -6.636 1.00 88.50 207 LEU A C 1
ATOM 1632 O O . LEU A 1 207 ? 0.992 10.933 -6.291 1.00 88.50 207 LEU A O 1
ATOM 1636 N N . VAL A 1 208 ? -0.015 8.965 -5.799 1.00 87.50 208 VAL A N 1
ATOM 1637 C CA . VAL A 1 208 ? -0.388 9.271 -4.410 1.00 87.50 208 VAL A CA 1
ATOM 1638 C C . VAL A 1 208 ? 0.684 8.814 -3.426 1.00 87.50 208 VAL A C 1
ATOM 1640 O O . VAL A 1 208 ? 1.068 9.583 -2.553 1.00 87.50 208 VAL A O 1
ATOM 1643 N N . TYR A 1 209 ? 1.203 7.601 -3.600 1.00 87.69 209 TYR A N 1
ATOM 1644 C CA . TYR A 1 209 ? 2.254 7.007 -2.770 1.00 87.69 209 TYR A CA 1
ATOM 1645 C C . TYR A 1 209 ? 3.229 6.217 -3.655 1.00 87.69 209 TYR A C 1
ATOM 1647 O O . TYR A 1 209 ? 3.130 6.266 -4.880 1.00 87.69 209 TYR A O 1
ATOM 1655 N N . MET A 1 210 ? 4.225 5.538 -3.081 1.00 89.38 210 MET A N 1
ATOM 1656 C CA . MET A 1 210 ? 5.231 4.795 -3.853 1.00 89.38 210 MET A CA 1
ATOM 1657 C C . MET A 1 210 ? 5.242 3.308 -3.474 1.00 89.38 210 MET A C 1
ATOM 1659 O O . MET A 1 210 ? 6.153 2.877 -2.769 1.00 89.38 210 MET A O 1
ATOM 1663 N N . PRO A 1 211 ? 4.266 2.502 -3.939 1.00 90.44 211 PRO A N 1
ATOM 1664 C CA . PRO A 1 211 ? 4.258 1.084 -3.620 1.00 90.44 211 PRO A CA 1
ATOM 1665 C C . PRO A 1 211 ? 5.453 0.368 -4.236 1.00 90.44 211 PRO A C 1
ATOM 1667 O O . PRO A 1 211 ? 5.744 0.483 -5.431 1.00 90.44 211 PRO A O 1
ATOM 1670 N N . VAL A 1 212 ? 6.141 -0.406 -3.403 1.00 94.50 212 VAL A N 1
ATOM 1671 C CA . VAL A 1 212 ? 7.224 -1.283 -3.844 1.00 94.50 212 VAL A CA 1
ATOM 1672 C C . VAL A 1 212 ? 6.625 -2.640 -4.192 1.00 94.50 212 VAL A C 1
ATOM 1674 O O . VAL A 1 212 ? 6.603 -3.542 -3.365 1.00 94.50 212 VAL A O 1
ATOM 1677 N N . ASN A 1 213 ? 6.060 -2.760 -5.394 1.00 94.62 213 ASN A N 1
ATOM 1678 C CA . ASN A 1 213 ? 5.536 -4.023 -5.912 1.00 94.62 213 ASN A CA 1
ATOM 1679 C C . ASN A 1 213 ? 6.666 -4.880 -6.496 1.00 94.62 213 ASN A C 1
ATOM 1681 O O . ASN A 1 213 ? 7.684 -4.363 -6.956 1.00 94.62 213 ASN A O 1
ATOM 1685 N N . HIS A 1 214 ? 6.435 -6.189 -6.568 1.00 95.75 214 HIS A N 1
ATOM 1686 C CA . HIS A 1 214 ? 7.201 -7.080 -7.433 1.00 95.75 214 HIS A CA 1
ATOM 1687 C C . HIS A 1 214 ? 6.632 -7.035 -8.862 1.00 95.75 214 HIS A C 1
ATOM 1689 O O . HIS A 1 214 ? 5.413 -7.005 -9.053 1.00 95.75 214 HIS A O 1
ATOM 1695 N N . TRP A 1 215 ? 7.519 -7.014 -9.858 1.00 97.38 215 TRP A N 1
ATOM 1696 C CA . TRP A 1 215 ? 7.191 -6.954 -11.281 1.00 97.38 215 TRP A CA 1
ATOM 1697 C C . TRP A 1 215 ? 7.916 -8.090 -12.001 1.00 97.38 215 TRP A C 1
ATOM 1699 O O . TRP A 1 215 ? 9.103 -8.300 -11.763 1.00 97.38 215 TRP A O 1
ATOM 1709 N N . GLU A 1 216 ? 7.239 -8.791 -12.907 1.00 97.56 216 GLU A N 1
ATOM 1710 C CA . GLU A 1 216 ? 7.867 -9.847 -13.708 1.00 97.56 216 GLU A CA 1
ATOM 1711 C C . GLU A 1 216 ? 7.320 -9.888 -15.137 1.00 97.56 216 GLU A C 1
ATOM 1713 O O . GLU A 1 216 ? 6.161 -9.562 -15.396 1.00 97.56 216 GLU A O 1
ATOM 1718 N N . ILE A 1 217 ? 8.157 -10.311 -16.082 1.00 98.50 217 ILE A N 1
ATOM 1719 C CA . ILE A 1 217 ? 7.724 -10.672 -17.436 1.00 98.50 217 ILE A CA 1
ATOM 1720 C C . ILE A 1 217 ? 7.104 -12.076 -17.398 1.00 98.50 217 ILE A C 1
ATOM 1722 O O . ILE A 1 217 ? 7.720 -13.003 -16.876 1.00 98.50 217 ILE A O 1
ATOM 1726 N N . VAL A 1 218 ? 5.903 -12.262 -17.947 1.00 98.00 218 VAL A N 1
ATOM 1727 C CA . VAL A 1 218 ? 5.175 -13.544 -17.805 1.00 98.00 218 VAL A CA 1
ATOM 1728 C C . VAL A 1 218 ? 5.103 -14.396 -19.067 1.00 98.00 218 VAL A C 1
ATOM 1730 O O . VAL A 1 218 ? 4.811 -15.584 -18.969 1.00 98.00 218 VAL A O 1
ATOM 1733 N N . ASN A 1 219 ? 5.410 -13.836 -20.240 1.00 95.31 219 ASN A N 1
ATOM 1734 C CA . ASN A 1 219 ? 5.323 -14.574 -21.509 1.00 95.31 219 ASN A CA 1
ATOM 1735 C C . ASN A 1 219 ? 6.366 -15.704 -21.626 1.00 95.31 219 ASN A C 1
ATOM 1737 O O . ASN A 1 219 ? 6.127 -16.689 -22.314 1.00 95.31 219 ASN A O 1
ATOM 1741 N N . ASP A 1 220 ? 7.512 -15.568 -20.960 1.00 93.62 220 ASP A N 1
ATOM 1742 C CA . ASP A 1 220 ? 8.603 -16.548 -20.895 1.00 93.62 220 ASP A CA 1
ATOM 1743 C C . ASP A 1 220 ? 9.219 -16.549 -19.489 1.00 93.62 220 ASP A C 1
ATOM 1745 O O . ASP A 1 220 ? 10.417 -16.336 -19.291 1.00 93.62 220 ASP A O 1
ATOM 1749 N N . ARG A 1 221 ? 8.350 -16.763 -18.496 1.00 91.62 221 ARG A N 1
ATOM 1750 C CA . ARG A 1 221 ? 8.601 -16.516 -17.073 1.00 91.62 221 ARG A CA 1
ATOM 1751 C C . ARG A 1 221 ? 9.934 -17.032 -16.537 1.00 91.62 221 ARG A C 1
ATOM 1753 O O . ARG A 1 221 ? 10.476 -16.379 -15.651 1.00 91.62 221 ARG A O 1
ATOM 1760 N N . ASP A 1 222 ? 10.470 -18.139 -17.044 1.00 95.25 222 ASP A N 1
ATOM 1761 C CA . ASP A 1 222 ? 11.699 -18.772 -16.538 1.00 95.25 222 ASP A CA 1
ATOM 1762 C C . ASP A 1 222 ? 12.990 -18.230 -17.165 1.00 95.25 222 ASP A C 1
ATOM 1764 O O . ASP A 1 222 ? 14.083 -18.466 -16.647 1.00 95.25 222 ASP A O 1
ATOM 1768 N N . ARG A 1 223 ? 12.902 -17.457 -18.252 1.00 96.00 223 ARG A N 1
ATOM 1769 C CA . ARG A 1 223 ? 14.083 -16.886 -18.904 1.00 96.00 223 ARG A CA 1
ATOM 1770 C C . ARG A 1 223 ? 14.738 -15.837 -18.006 1.00 96.00 223 ARG A C 1
ATOM 1772 O O . ARG A 1 223 ? 14.080 -14.911 -17.532 1.00 96.00 223 ARG A O 1
ATOM 1779 N N . ARG A 1 224 ? 16.045 -15.965 -17.788 1.00 97.50 224 ARG A N 1
ATOM 1780 C CA . ARG A 1 224 ? 16.861 -15.034 -16.999 1.00 97.50 224 ARG A CA 1
ATOM 1781 C C . ARG A 1 224 ? 18.036 -14.540 -17.833 1.00 97.50 224 ARG A C 1
ATOM 1783 O O . ARG A 1 224 ? 18.678 -15.347 -18.503 1.00 97.50 224 ARG A O 1
ATOM 1790 N N . ASP A 1 225 ? 18.309 -13.241 -17.780 1.00 97.25 225 ASP A N 1
ATOM 1791 C CA . ASP A 1 225 ? 19.618 -12.716 -18.183 1.00 97.25 225 ASP A CA 1
ATOM 1792 C C . ASP A 1 225 ? 20.606 -12.883 -17.005 1.00 97.25 225 ASP A C 1
ATOM 1794 O O . ASP A 1 225 ? 20.158 -13.059 -15.868 1.00 97.25 225 ASP A O 1
ATOM 1798 N N . PRO A 1 226 ? 21.937 -12.844 -17.231 1.00 97.00 226 PRO A N 1
ATOM 1799 C CA . PRO A 1 226 ? 22.917 -12.979 -16.147 1.00 97.00 226 PRO A CA 1
ATOM 1800 C C . PRO A 1 226 ? 22.749 -11.938 -15.036 1.00 97.00 226 PRO A C 1
ATOM 1802 O O . PRO A 1 226 ? 22.935 -12.254 -13.867 1.00 97.00 226 PRO A O 1
ATOM 1805 N N . GLU A 1 227 ? 22.357 -10.719 -15.411 1.00 95.56 227 GLU A N 1
ATOM 1806 C CA . GLU A 1 227 ? 22.061 -9.624 -14.492 1.00 95.56 227 GLU A CA 1
ATOM 1807 C C . GLU A 1 227 ? 20.612 -9.158 -14.678 1.00 95.56 227 GLU A C 1
ATOM 1809 O O . GLU A 1 227 ? 20.129 -9.111 -15.817 1.00 95.56 227 GLU A O 1
ATOM 1814 N N . PRO A 1 228 ? 19.914 -8.761 -13.597 1.00 95.62 228 PRO A N 1
ATOM 1815 C CA . PRO A 1 228 ? 18.586 -8.179 -13.706 1.00 95.62 228 PRO A CA 1
ATOM 1816 C C . PRO A 1 228 ? 18.589 -6.911 -14.564 1.00 95.62 228 PRO A C 1
ATOM 1818 O O . PRO A 1 228 ? 19.474 -6.058 -14.461 1.00 95.62 228 PRO A O 1
ATOM 1821 N N . PHE A 1 229 ? 17.555 -6.749 -15.382 1.00 97.56 229 PHE A N 1
ATOM 1822 C CA . PHE A 1 229 ? 17.352 -5.525 -16.143 1.00 97.56 229 PHE A CA 1
ATOM 1823 C C . PHE A 1 229 ? 16.647 -4.478 -15.289 1.00 97.56 229 PHE A C 1
ATOM 1825 O O . PHE A 1 229 ? 15.638 -4.770 -14.652 1.00 97.56 229 PHE A O 1
ATOM 1832 N N . GLU A 1 230 ? 17.133 -3.240 -15.320 1.00 97.50 230 GLU A N 1
ATOM 1833 C CA . GLU A 1 230 ? 16.580 -2.165 -14.504 1.00 97.50 230 GLU A CA 1
ATOM 1834 C C . GLU A 1 230 ? 16.152 -0.973 -15.340 1.00 97.50 230 GLU A C 1
ATOM 1836 O O . GLU A 1 230 ? 16.932 -0.446 -16.133 1.00 97.50 230 GLU A O 1
ATOM 1841 N N . ALA A 1 231 ? 14.934 -0.491 -15.112 1.00 98.00 231 ALA A N 1
ATOM 1842 C CA . ALA A 1 231 ? 14.419 0.672 -15.818 1.00 98.00 231 ALA A CA 1
ATOM 1843 C C . ALA A 1 231 ? 13.453 1.478 -14.956 1.00 98.00 231 ALA A C 1
ATOM 1845 O O . ALA A 1 231 ? 12.729 0.941 -14.118 1.00 98.00 231 ALA A O 1
ATOM 1846 N N . PHE A 1 232 ? 13.397 2.782 -15.215 1.00 97.75 232 PHE A N 1
ATOM 1847 C CA . PHE A 1 232 ? 12.220 3.557 -14.842 1.00 97.75 232 PHE A CA 1
ATOM 1848 C C . PHE A 1 232 ? 11.021 3.090 -15.671 1.00 97.75 232 PHE A C 1
ATOM 1850 O O . PHE A 1 232 ? 11.195 2.642 -16.808 1.00 97.75 232 PHE A O 1
ATOM 1857 N N . VAL A 1 233 ? 9.811 3.209 -15.122 1.00 97.88 233 VAL A N 1
ATOM 1858 C CA . VAL A 1 233 ? 8.591 2.752 -15.798 1.00 97.88 233 VAL A CA 1
ATOM 1859 C C . VAL A 1 233 ? 7.616 3.907 -15.973 1.00 97.88 233 VAL A C 1
ATOM 1861 O O . VAL A 1 233 ? 7.067 4.421 -14.998 1.00 97.88 233 VAL A O 1
ATOM 1864 N N . ALA A 1 234 ? 7.402 4.304 -17.223 1.00 97.00 234 ALA A N 1
ATOM 1865 C CA . ALA A 1 234 ? 6.417 5.303 -17.616 1.00 97.00 234 ALA A CA 1
ATOM 1866 C C . ALA A 1 234 ? 5.173 4.649 -18.229 1.00 97.00 234 ALA A C 1
ATOM 1868 O O . ALA A 1 234 ? 5.210 3.504 -18.690 1.00 97.00 234 ALA A O 1
ATOM 1869 N N . GLY A 1 235 ? 4.077 5.394 -18.250 1.00 96.31 235 GLY A N 1
ATOM 1870 C CA . GLY A 1 235 ? 2.870 5.011 -18.954 1.00 96.31 235 GLY A CA 1
ATOM 1871 C C . GLY A 1 235 ? 2.826 5.514 -20.398 1.00 96.31 235 GLY A C 1
ATOM 1872 O O . GLY A 1 235 ? 3.862 5.736 -21.038 1.00 96.31 235 GLY A O 1
ATOM 1873 N N . ASN A 1 236 ? 1.608 5.641 -20.921 1.00 94.75 236 ASN A N 1
ATOM 1874 C CA . ASN A 1 236 ? 1.296 6.010 -22.301 1.00 94.75 236 ASN A CA 1
ATOM 1875 C C . ASN A 1 236 ? 0.580 7.369 -22.454 1.00 94.75 236 ASN A C 1
ATOM 1877 O O . ASN A 1 236 ? 0.046 7.656 -23.528 1.00 94.75 236 ASN A O 1
ATOM 1881 N N . LEU A 1 237 ? 0.558 8.199 -21.413 1.00 94.06 237 LEU A N 1
ATOM 1882 C CA . LEU A 1 237 ? -0.063 9.522 -21.411 1.00 94.06 237 LEU A CA 1
ATOM 1883 C C . LEU A 1 237 ? 0.944 10.617 -21.785 1.00 94.06 237 LEU A C 1
ATOM 1885 O O . LEU A 1 237 ? 2.143 10.531 -21.525 1.00 94.06 237 LEU A O 1
ATOM 1889 N N . CYS A 1 238 ? 0.435 11.700 -22.371 1.00 91.62 238 CYS A N 1
ATOM 1890 C CA . CYS A 1 238 ? 1.241 12.799 -22.909 1.00 91.62 238 CYS A CA 1
ATOM 1891 C C . CYS A 1 238 ? 1.711 13.807 -21.840 1.00 91.62 238 CYS A C 1
ATOM 1893 O O . CYS A 1 238 ? 1.636 15.015 -22.060 1.00 91.62 238 CYS A O 1
ATOM 1895 N N . PHE A 1 239 ? 2.181 13.347 -20.677 1.00 91.50 239 PHE A N 1
ATOM 1896 C CA . PHE A 1 239 ? 2.799 14.219 -19.673 1.00 91.50 239 PHE A CA 1
ATOM 1897 C C . PHE A 1 239 ? 3.927 13.511 -18.914 1.00 91.50 239 PHE A C 1
ATOM 1899 O O . PHE A 1 239 ? 3.894 12.308 -18.677 1.00 91.50 239 PHE A O 1
ATOM 1906 N N . SER A 1 240 ? 4.941 14.272 -18.497 1.00 87.88 240 SER A N 1
ATOM 1907 C CA . SER A 1 240 ? 6.176 13.742 -17.890 1.00 87.88 240 SER A CA 1
ATOM 1908 C C . SER A 1 240 ? 5.995 13.097 -16.512 1.00 87.88 240 SER A C 1
ATOM 1910 O O . SER A 1 240 ? 6.907 12.441 -16.011 1.00 87.88 240 SER A O 1
ATOM 1912 N N . GLY A 1 241 ? 4.842 13.312 -15.882 1.00 90.31 241 GLY A N 1
ATOM 1913 C CA . GLY A 1 241 ? 4.487 12.733 -14.592 1.00 90.31 241 GLY A CA 1
ATOM 1914 C C . GLY A 1 241 ? 3.798 11.372 -14.685 1.00 90.31 241 GLY A C 1
ATOM 1915 O O . GLY A 1 241 ? 3.495 10.813 -13.634 1.00 90.31 241 GLY A O 1
ATOM 1916 N N . ASP A 1 242 ? 3.550 10.843 -15.890 1.00 95.06 242 ASP A N 1
ATOM 1917 C CA . ASP A 1 242 ? 2.949 9.521 -16.102 1.00 95.06 242 ASP A CA 1
ATOM 1918 C C . ASP A 1 242 ? 3.960 8.404 -15.803 1.00 95.06 242 ASP A C 1
ATOM 1920 O O . ASP A 1 242 ? 4.433 7.688 -16.684 1.00 95.06 242 ASP A O 1
ATOM 1924 N N . MET A 1 243 ? 4.352 8.311 -14.536 1.00 95.62 243 MET A N 1
ATOM 1925 C CA . MET A 1 243 ? 5.286 7.326 -14.010 1.00 95.62 243 MET A CA 1
ATOM 1926 C C . MET A 1 243 ? 4.498 6.268 -13.247 1.00 95.62 243 MET A C 1
ATOM 1928 O O . MET A 1 243 ? 3.893 6.572 -12.220 1.00 95.62 243 MET A O 1
ATOM 1932 N N . LEU A 1 244 ? 4.536 5.024 -13.727 1.00 96.00 244 LEU A N 1
ATOM 1933 C CA . LEU A 1 244 ? 3.863 3.883 -13.092 1.00 96.00 244 LEU A CA 1
ATOM 1934 C C . LEU A 1 244 ? 4.646 3.360 -11.879 1.00 96.00 244 LEU A C 1
ATOM 1936 O O . LEU A 1 244 ? 4.072 2.744 -10.988 1.00 96.00 244 LEU A O 1
ATOM 1940 N N . ALA A 1 245 ? 5.949 3.646 -11.833 1.00 95.50 245 ALA A N 1
ATOM 1941 C CA . ALA A 1 245 ? 6.797 3.496 -10.659 1.00 95.50 245 ALA A CA 1
ATOM 1942 C C . ALA A 1 245 ? 7.743 4.701 -10.556 1.00 95.50 245 ALA A C 1
ATOM 1944 O O . ALA A 1 245 ? 8.337 5.136 -11.546 1.00 95.50 245 ALA A O 1
ATOM 1945 N N . LYS A 1 246 ? 7.909 5.241 -9.343 1.00 94.25 246 LYS A N 1
ATOM 1946 C CA . LYS A 1 246 ? 8.826 6.365 -9.060 1.00 94.25 246 LYS A CA 1
ATOM 1947 C C . LYS A 1 246 ? 10.258 5.915 -8.735 1.00 94.25 246 LYS A C 1
ATOM 1949 O O . LYS A 1 246 ? 11.097 6.746 -8.399 1.00 94.25 246 LYS A O 1
ATOM 1954 N N . TYR A 1 247 ? 10.551 4.628 -8.875 1.00 96.50 247 TYR A N 1
ATOM 1955 C CA . TYR A 1 247 ? 11.862 4.002 -8.702 1.00 96.50 247 TYR A CA 1
ATOM 1956 C C . TYR A 1 247 ? 12.180 3.115 -9.912 1.00 96.50 247 TYR A C 1
ATOM 1958 O O . TYR A 1 247 ? 11.300 2.855 -10.739 1.00 96.50 247 TYR A O 1
ATOM 1966 N N . LYS A 1 248 ? 13.428 2.654 -10.043 1.00 97.50 248 LYS A N 1
ATOM 1967 C CA . LYS A 1 248 ? 13.764 1.658 -11.067 1.00 97.50 248 LYS A CA 1
ATOM 1968 C C . LYS A 1 248 ? 13.200 0.296 -10.680 1.00 97.50 248 LYS A C 1
ATOM 1970 O O . LYS A 1 248 ? 13.551 -0.256 -9.640 1.00 97.50 248 LYS A O 1
ATOM 1975 N N . VAL A 1 249 ? 12.371 -0.260 -11.548 1.00 97.75 249 VAL A N 1
ATOM 1976 C CA . VAL A 1 249 ? 11.893 -1.636 -11.437 1.00 97.75 249 VAL A CA 1
ATOM 1977 C C . VAL A 1 249 ? 12.990 -2.576 -11.927 1.00 97.75 249 VAL A C 1
ATOM 1979 O O . VAL A 1 249 ? 13.657 -2.279 -12.920 1.00 97.75 249 VAL A O 1
ATOM 1982 N N . SER A 1 250 ? 13.165 -3.693 -11.224 1.00 97.25 250 SER A N 1
ATOM 1983 C CA . SER A 1 250 ? 14.068 -4.776 -11.608 1.00 97.25 250 SER A CA 1
ATOM 1984 C C . SER A 1 250 ? 13.263 -5.898 -12.258 1.00 97.25 250 SER A C 1
ATOM 1986 O O . SER A 1 250 ? 12.236 -6.308 -11.722 1.00 97.25 250 SER A O 1
ATOM 1988 N N . LEU A 1 251 ? 13.709 -6.360 -13.421 1.00 98.00 251 LEU A N 1
ATOM 1989 C CA . LEU A 1 251 ? 13.107 -7.442 -14.188 1.00 98.00 251 LEU A CA 1
ATOM 1990 C C . LEU A 1 251 ? 14.135 -8.537 -14.425 1.00 98.00 251 LEU A C 1
ATOM 1992 O O . LEU A 1 251 ? 15.339 -8.303 -14.511 1.00 98.00 251 LEU A O 1
ATOM 1996 N N . GLN A 1 252 ? 13.634 -9.747 -14.603 1.00 97.44 252 GLN A N 1
ATOM 1997 C CA . GLN A 1 252 ? 14.448 -10.948 -14.713 1.00 97.44 252 GLN A CA 1
ATOM 1998 C C . GLN A 1 252 ? 15.317 -11.024 -15.989 1.00 97.44 252 GLN A C 1
ATOM 2000 O O . GLN A 1 252 ? 16.226 -11.845 -16.075 1.00 97.44 252 GLN A O 1
ATOM 2005 N N . ARG A 1 253 ? 14.994 -10.204 -16.996 1.00 97.56 253 ARG A N 1
ATOM 2006 C CA . ARG A 1 253 ? 15.690 -10.050 -18.278 1.00 97.56 253 ARG A CA 1
ATOM 2007 C C . ARG A 1 253 ? 15.308 -8.716 -18.908 1.00 97.56 253 ARG A C 1
ATOM 2009 O O . ARG A 1 253 ? 14.302 -8.114 -18.518 1.00 97.56 253 ARG A O 1
ATOM 2016 N N . ARG A 1 254 ? 16.032 -8.285 -19.941 1.00 97.56 254 ARG A N 1
ATOM 2017 C CA . ARG A 1 254 ? 15.629 -7.115 -20.733 1.00 97.56 254 ARG A CA 1
ATOM 2018 C C . ARG A 1 254 ? 14.300 -7.388 -21.460 1.00 97.56 254 ARG A C 1
ATOM 2020 O O . ARG A 1 254 ? 14.223 -8.359 -22.220 1.00 97.56 254 ARG A O 1
ATOM 2027 N N . PRO A 1 255 ? 13.259 -6.556 -21.266 1.00 97.75 255 PRO A N 1
ATOM 2028 C CA . PRO A 1 255 ? 12.005 -6.706 -21.983 1.00 97.75 255 PRO A CA 1
ATOM 2029 C C . PRO A 1 255 ? 12.137 -6.263 -23.443 1.00 97.75 255 PRO A C 1
ATOM 2031 O O . PRO A 1 255 ? 12.961 -5.411 -23.792 1.00 97.75 255 PRO A O 1
ATOM 2034 N N . VAL A 1 256 ? 11.274 -6.808 -24.290 1.00 96.75 256 VAL A N 1
ATOM 2035 C CA . VAL A 1 256 ? 11.057 -6.383 -25.673 1.00 96.75 256 VAL A CA 1
ATOM 2036 C C . VAL A 1 256 ? 9.612 -5.924 -25.854 1.00 96.75 256 VAL A C 1
ATOM 2038 O O . VAL A 1 256 ? 8.730 -6.241 -25.057 1.00 96.75 256 VAL A O 1
ATOM 2041 N N . ARG A 1 257 ? 9.354 -5.143 -26.907 1.00 98.12 257 ARG A N 1
ATOM 2042 C CA . ARG A 1 257 ? 7.993 -4.709 -27.244 1.00 98.12 257 ARG A CA 1
ATOM 2043 C C . ARG A 1 257 ? 7.067 -5.924 -27.371 1.00 98.12 257 ARG A C 1
ATOM 2045 O O . ARG A 1 257 ? 7.407 -6.884 -28.054 1.00 98.12 257 ARG A O 1
ATOM 2052 N N . GLY A 1 258 ? 5.893 -5.843 -26.752 1.00 98.06 258 GLY A N 1
ATOM 2053 C CA . GLY A 1 258 ? 4.892 -6.910 -26.735 1.00 98.06 258 GLY A CA 1
ATOM 2054 C C . GLY A 1 258 ? 4.999 -7.878 -25.554 1.00 98.06 258 GLY A C 1
ATOM 2055 O O . GLY A 1 258 ? 4.024 -8.586 -25.297 1.00 98.06 258 GLY A O 1
ATOM 2056 N N . ASP A 1 259 ? 6.106 -7.879 -24.798 1.00 98.56 259 ASP A N 1
ATOM 2057 C CA . ASP A 1 259 ? 6.183 -8.620 -23.533 1.00 98.56 259 ASP A CA 1
ATOM 2058 C C . ASP A 1 259 ? 5.058 -8.188 -22.585 1.00 98.56 259 ASP A C 1
ATOM 2060 O O . ASP A 1 259 ? 4.702 -7.011 -22.533 1.00 98.56 259 ASP A O 1
ATOM 2064 N N . VAL A 1 260 ? 4.498 -9.129 -21.824 1.00 98.69 260 VAL A N 1
ATOM 2065 C CA . VAL A 1 260 ? 3.510 -8.826 -20.781 1.00 98.69 260 VAL A CA 1
ATOM 2066 C C . VAL A 1 260 ? 4.219 -8.737 -19.442 1.00 98.69 260 VAL A C 1
ATOM 2068 O O . VAL A 1 260 ? 4.896 -9.676 -19.023 1.00 98.69 260 VAL A O 1
ATOM 2071 N N . ILE A 1 261 ? 4.029 -7.605 -18.776 1.00 98.44 261 ILE A N 1
ATOM 2072 C CA . ILE A 1 261 ? 4.446 -7.358 -17.404 1.00 98.44 261 ILE A CA 1
ATOM 2073 C C . ILE A 1 261 ? 3.282 -7.677 -16.476 1.00 98.44 261 ILE A C 1
ATOM 2075 O O . ILE A 1 261 ? 2.165 -7.202 -16.696 1.00 98.44 261 ILE A O 1
ATOM 2079 N N . LEU A 1 262 ? 3.565 -8.449 -15.433 1.00 97.94 262 LEU A N 1
ATOM 2080 C CA . LEU A 1 262 ? 2.688 -8.686 -14.299 1.00 97.94 262 LEU A CA 1
ATOM 2081 C C . LEU A 1 262 ? 3.188 -7.881 -13.104 1.00 97.94 262 LEU A C 1
ATOM 2083 O O . LEU A 1 262 ? 4.355 -7.973 -12.727 1.00 97.94 262 LEU A O 1
ATOM 2087 N N . ILE A 1 263 ? 2.283 -7.103 -12.514 1.00 97.00 263 ILE A N 1
ATOM 2088 C CA . ILE A 1 263 ? 2.507 -6.320 -11.298 1.00 97.00 263 ILE A CA 1
ATOM 2089 C C . ILE A 1 263 ? 1.748 -6.997 -10.158 1.00 97.00 263 ILE A C 1
ATOM 2091 O O . ILE A 1 263 ? 0.522 -7.149 -10.222 1.00 97.00 263 ILE A O 1
ATOM 2095 N N . HIS A 1 264 ? 2.478 -7.421 -9.129 1.00 96.19 264 HIS A N 1
ATOM 2096 C CA . HIS A 1 264 ? 1.926 -8.116 -7.965 1.00 96.19 264 HIS A CA 1
ATOM 2097 C C . HIS A 1 264 ? 1.216 -7.161 -7.000 1.00 96.19 264 HIS A C 1
ATOM 2099 O O . HIS A 1 264 ? 1.560 -5.982 -6.917 1.00 96.19 264 HIS A O 1
ATOM 2105 N N . ASN A 1 265 ? 0.278 -7.694 -6.212 1.00 94.62 265 ASN A N 1
ATOM 2106 C CA . ASN A 1 265 ? -0.368 -7.002 -5.088 1.00 94.62 265 ASN A CA 1
ATOM 2107 C C . ASN A 1 265 ? -1.121 -5.716 -5.475 1.00 94.62 265 ASN A C 1
ATOM 2109 O O . ASN A 1 265 ? -0.940 -4.664 -4.867 1.00 94.62 265 ASN A O 1
ATOM 2113 N N . THR A 1 266 ? -1.970 -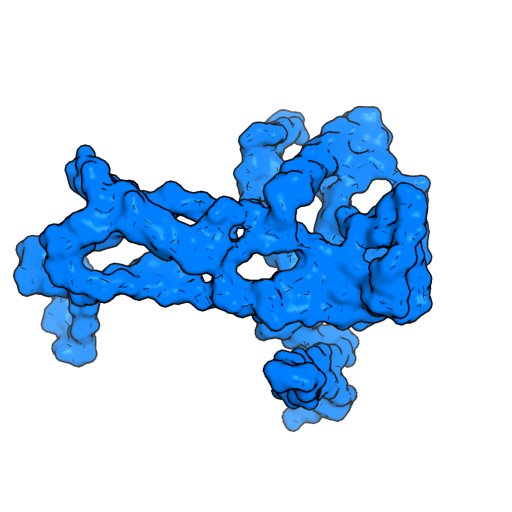5.793 -6.500 1.00 94.56 266 THR A N 1
ATOM 2114 C CA . THR A 1 266 ? -2.690 -4.630 -7.063 1.00 94.56 266 THR A CA 1
ATOM 2115 C C . THR A 1 266 ? -4.203 -4.667 -6.806 1.00 94.56 266 THR A C 1
ATOM 2117 O O . THR A 1 266 ? -4.976 -3.943 -7.436 1.00 94.56 266 THR A O 1
ATOM 2120 N N . GLY A 1 267 ? -4.663 -5.511 -5.875 1.00 93.81 267 GLY A N 1
ATOM 2121 C CA . GLY A 1 267 ? -6.095 -5.702 -5.607 1.00 93.81 267 GLY A CA 1
ATOM 2122 C C . GLY A 1 267 ? -6.771 -4.544 -4.872 1.00 93.81 267 GLY A C 1
ATOM 2123 O O . GLY A 1 267 ? -7.990 -4.383 -4.958 1.00 93.81 267 GLY A O 1
ATOM 2124 N N . SER A 1 268 ? -5.997 -3.679 -4.219 1.00 92.06 268 SER A N 1
ATOM 2125 C CA . SER A 1 268 ? -6.487 -2.499 -3.501 1.00 92.06 268 SER A CA 1
ATOM 2126 C C . SER A 1 268 ? -6.028 -1.209 -4.172 1.00 92.06 268 SER A C 1
ATOM 2128 O O . SER A 1 268 ? -4.864 -1.111 -4.531 1.00 92.06 268 SER A O 1
ATOM 2130 N N . TYR A 1 269 ? -6.905 -0.207 -4.277 1.00 88.81 269 TYR A N 1
ATOM 2131 C CA . TYR A 1 269 ? -6.586 1.166 -4.712 1.00 88.81 269 TYR A CA 1
ATOM 2132 C C . TYR A 1 269 ? -5.918 1.344 -6.088 1.00 88.81 269 TYR A C 1
ATOM 2134 O O . TYR A 1 269 ? -5.662 2.478 -6.463 1.00 88.81 269 TYR A O 1
ATOM 2142 N N . GLY A 1 270 ? -5.690 0.284 -6.867 1.00 84.94 270 GLY A N 1
ATOM 2143 C CA . GLY A 1 270 ? -5.200 0.375 -8.243 1.00 84.94 270 GLY A CA 1
ATOM 2144 C C . GLY A 1 270 ? -6.293 0.843 -9.222 1.00 84.94 270 GLY A C 1
ATOM 2145 O O . GLY A 1 270 ? -6.900 1.904 -9.029 1.00 84.94 270 GLY A O 1
ATOM 2146 N N . PRO A 1 271 ? -6.645 0.051 -10.251 1.00 81.31 271 PRO A N 1
ATOM 2147 C CA . PRO A 1 271 ? -7.702 0.420 -11.197 1.00 81.31 271 PRO A CA 1
ATOM 2148 C C . PRO A 1 271 ? -9.058 0.709 -10.533 1.00 81.31 271 PRO A C 1
ATOM 2150 O O . PRO A 1 271 ? -9.911 1.355 -11.128 1.00 81.31 271 PRO A O 1
ATOM 2153 N N . GLN A 1 272 ? -9.294 0.226 -9.311 1.00 82.88 272 GLN A N 1
ATOM 2154 C CA . GLN A 1 272 ? -10.528 0.460 -8.550 1.00 82.88 272 GLN A CA 1
ATOM 2155 C C . GLN A 1 272 ? -10.769 1.942 -8.252 1.00 82.88 272 GLN A C 1
ATOM 2157 O O . GLN A 1 272 ? -11.921 2.361 -8.233 1.00 82.88 272 GLN A O 1
ATOM 2162 N N . PHE A 1 273 ? -9.694 2.705 -8.048 1.00 85.00 273 PHE A N 1
ATOM 2163 C CA . PHE A 1 273 ? -9.744 4.125 -7.695 1.00 85.00 273 PHE A CA 1
ATOM 2164 C C . PHE A 1 273 ? -9.357 5.038 -8.859 1.00 85.00 273 PHE A C 1
ATOM 2166 O O . PHE A 1 273 ? -9.945 6.103 -9.017 1.00 85.00 273 PHE A O 1
ATOM 2173 N N . PHE A 1 274 ? -8.376 4.632 -9.671 1.00 87.00 274 PHE A N 1
ATOM 2174 C CA . PHE A 1 274 ? -7.784 5.522 -10.676 1.00 87.00 274 PHE A CA 1
ATOM 2175 C C . PHE A 1 274 ? -8.330 5.338 -12.092 1.00 87.00 274 PHE A C 1
ATOM 2177 O O . PHE A 1 274 ? -8.143 6.239 -12.912 1.00 87.00 274 PHE A O 1
ATOM 2184 N N . ALA A 1 275 ? -8.989 4.205 -12.387 1.00 91.75 275 ALA A N 1
ATOM 2185 C CA . ALA A 1 275 ? -9.475 3.910 -13.733 1.00 91.75 275 ALA A CA 1
ATOM 2186 C C . ALA A 1 275 ? -10.423 5.006 -14.234 1.00 91.75 275 ALA A C 1
ATOM 2188 O O . ALA A 1 275 ? -11.555 5.130 -13.769 1.00 91.75 275 ALA A O 1
ATOM 2189 N N . SER A 1 276 ? -9.980 5.758 -15.235 1.00 92.44 276 SER A N 1
ATOM 2190 C CA . SER A 1 276 ? -10.744 6.839 -15.857 1.00 92.44 276 SER A CA 1
ATOM 2191 C C . SER A 1 276 ? -10.587 6.823 -17.373 1.00 92.44 276 SER A C 1
ATOM 2193 O O . SER A 1 276 ? -9.666 6.208 -17.908 1.00 92.44 276 SER A O 1
ATOM 2195 N N . ASN A 1 277 ? -11.483 7.532 -18.062 1.00 93.19 277 ASN A N 1
ATOM 2196 C CA . ASN A 1 277 ? -11.417 7.730 -19.509 1.00 93.19 277 ASN A CA 1
ATOM 2197 C C . ASN A 1 277 ? -10.631 8.982 -19.916 1.00 93.19 277 ASN A C 1
ATOM 2199 O O . ASN A 1 277 ? -10.830 9.533 -20.999 1.00 93.19 277 ASN A O 1
ATOM 2203 N N . ALA A 1 278 ? -9.730 9.452 -19.050 1.00 90.12 278 ALA A N 1
ATOM 2204 C CA . ALA A 1 278 ? -8.845 10.559 -19.374 1.00 90.12 278 ALA A CA 1
ATOM 2205 C C . ALA A 1 278 ? -8.030 10.248 -20.643 1.00 90.12 278 ALA A C 1
ATOM 2207 O O . ALA A 1 278 ? -7.614 9.111 -20.880 1.00 90.12 278 ALA A O 1
ATOM 2208 N N . ASN A 1 279 ? -7.864 11.266 -21.492 1.00 92.12 279 ASN A N 1
ATOM 2209 C CA . ASN A 1 279 ? -7.305 11.145 -22.844 1.00 92.12 279 ASN A CA 1
ATOM 2210 C C . ASN A 1 279 ? -8.032 10.120 -23.741 1.00 92.12 279 ASN A C 1
ATOM 2212 O O . ASN A 1 279 ? -7.450 9.622 -24.700 1.00 92.12 279 ASN A O 1
ATOM 2216 N N . SER A 1 280 ? -9.306 9.828 -23.457 1.00 93.12 280 SER A N 1
ATOM 2217 C CA . SER A 1 280 ? -10.124 8.832 -24.169 1.00 93.12 280 SER A CA 1
ATOM 2218 C C . SER A 1 280 ? -9.549 7.411 -24.130 1.00 93.12 280 SER A C 1
ATOM 2220 O O . SER A 1 280 ? -9.867 6.587 -24.990 1.00 93.12 280 SER A O 1
ATOM 2222 N N . PHE A 1 281 ? -8.706 7.093 -23.141 1.00 93.31 281 PHE A N 1
ATOM 2223 C CA . PHE A 1 281 ? -8.286 5.713 -22.931 1.00 93.31 281 PHE A CA 1
ATOM 2224 C C . PHE A 1 281 ? -9.443 4.899 -22.336 1.00 93.31 281 PHE A C 1
ATOM 2226 O O . PHE A 1 281 ? -10.102 5.344 -21.397 1.00 93.31 281 PHE A O 1
ATOM 2233 N N . PRO A 1 282 ? -9.712 3.692 -22.846 1.00 93.50 282 PRO A N 1
ATOM 2234 C CA . PRO A 1 282 ? -10.740 2.839 -22.270 1.00 93.50 282 PRO A CA 1
ATOM 2235 C C . PRO A 1 282 ? -10.293 2.286 -20.915 1.00 93.50 282 PRO A C 1
ATOM 2237 O O . PRO A 1 282 ? -9.192 1.728 -20.814 1.00 93.50 282 PRO A O 1
ATOM 2240 N N . ARG A 1 283 ? -11.157 2.362 -19.891 1.00 94.62 283 ARG A N 1
ATOM 2241 C CA . ARG A 1 283 ? -10.887 1.731 -18.590 1.00 94.62 283 ARG A CA 1
ATOM 2242 C C . ARG A 1 283 ? -10.703 0.219 -18.789 1.00 94.62 283 ARG A C 1
ATOM 2244 O O . ARG A 1 283 ? -11.429 -0.380 -19.595 1.00 94.62 283 ARG A O 1
ATOM 2251 N N . PRO A 1 284 ? -9.766 -0.420 -18.066 1.00 94.62 284 PRO A N 1
ATOM 2252 C CA . PRO A 1 284 ? -9.357 -1.797 -18.330 1.00 94.62 284 PRO A CA 1
ATOM 2253 C C . PRO A 1 284 ? -10.447 -2.819 -17.986 1.00 94.62 284 PRO A C 1
ATOM 2255 O O . PRO A 1 284 ? -11.303 -2.584 -17.129 1.00 94.62 284 PRO A O 1
ATOM 2258 N N . ALA A 1 285 ? -10.389 -3.985 -18.632 1.00 95.75 285 ALA A N 1
ATOM 2259 C CA . ALA A 1 285 ? -11.185 -5.134 -18.212 1.00 95.75 285 ALA A CA 1
ATOM 2260 C C . ALA A 1 285 ? -10.748 -5.620 -16.819 1.00 95.75 285 ALA A C 1
ATOM 2262 O O . ALA A 1 285 ? -9.597 -5.434 -16.419 1.00 95.75 285 ALA A O 1
ATOM 2263 N N . ARG A 1 286 ? -11.657 -6.285 -16.102 1.00 95.12 286 ARG A N 1
ATOM 2264 C CA . ARG A 1 286 ? -11.343 -7.038 -14.880 1.00 95.12 286 ARG A CA 1
ATOM 2265 C C . ARG A 1 286 ? -11.839 -8.460 -15.022 1.00 95.12 286 ARG A C 1
ATOM 2267 O O . ARG A 1 286 ? -12.996 -8.680 -15.380 1.00 95.12 286 ARG A O 1
ATOM 2274 N N . VAL A 1 287 ? -10.959 -9.403 -14.721 1.00 96.81 287 VAL A N 1
ATOM 2275 C CA . VAL A 1 287 ? -11.224 -10.833 -14.836 1.00 96.81 287 VAL A CA 1
ATOM 2276 C C . VAL A 1 287 ? -10.992 -11.467 -13.474 1.00 96.81 287 VAL A C 1
ATOM 2278 O O . VAL A 1 287 ? -9.931 -11.288 -12.882 1.00 96.81 287 VAL A O 1
ATOM 2281 N N . LEU A 1 288 ? -11.994 -12.191 -12.989 1.00 96.88 288 LEU A N 1
ATOM 2282 C CA . LEU A 1 288 ? -11.882 -13.085 -11.850 1.00 96.88 288 LEU A CA 1
ATOM 2283 C C . LEU A 1 288 ? -11.407 -14.446 -12.348 1.00 96.88 288 LEU A C 1
ATOM 2285 O O . LEU A 1 288 ? -11.978 -14.991 -13.294 1.00 96.88 288 LEU A O 1
ATOM 2289 N N . VAL A 1 289 ? -10.396 -14.996 -11.687 1.00 96.62 289 VAL A N 1
ATOM 2290 C CA . VAL A 1 289 ? -10.025 -16.404 -11.830 1.00 96.62 289 VAL A CA 1
ATOM 2291 C C . VAL A 1 289 ? -10.699 -17.155 -10.686 1.00 96.62 289 VAL A C 1
ATOM 2293 O O . VAL A 1 289 ? -10.330 -16.986 -9.526 1.00 96.62 289 VAL A O 1
ATOM 2296 N N . GLU A 1 290 ? -11.739 -17.922 -10.997 1.00 94.81 290 GLU A N 1
ATOM 2297 C CA . GLU A 1 290 ? -12.463 -18.731 -10.017 1.00 94.81 290 GLU A CA 1
ATOM 2298 C C . GLU A 1 290 ? -11.648 -19.967 -9.606 1.00 94.81 290 GLU A C 1
ATOM 2300 O O . GLU A 1 290 ? -10.713 -20.397 -10.294 1.00 94.81 290 GLU A O 1
ATOM 2305 N N . SER A 1 291 ? -12.051 -20.587 -8.492 1.00 92.88 291 SER A N 1
ATOM 2306 C CA . SER A 1 291 ? -11.548 -21.909 -8.114 1.00 92.88 291 SER A CA 1
ATOM 2307 C C . SER A 1 291 ? -11.741 -22.895 -9.275 1.00 92.88 291 SER A C 1
ATOM 2309 O O . SER A 1 291 ? -12.818 -22.968 -9.864 1.00 92.88 291 SER A O 1
ATOM 2311 N N . GLY A 1 292 ? -10.681 -23.620 -9.641 1.00 92.94 292 GLY A N 1
ATOM 2312 C CA . GLY A 1 292 ? -10.668 -24.502 -10.816 1.00 92.94 292 GLY A CA 1
ATOM 2313 C C . GLY A 1 292 ? -10.249 -23.833 -12.134 1.00 92.94 292 GLY A C 1
ATOM 2314 O O . GLY A 1 292 ? -10.254 -24.495 -13.167 1.00 92.94 292 GLY A O 1
ATOM 2315 N N . GLY A 1 293 ? -9.861 -22.552 -12.122 1.00 95.00 293 GLY A N 1
ATOM 2316 C CA . GLY A 1 293 ? -9.246 -21.871 -13.272 1.00 95.00 293 GLY A CA 1
ATOM 2317 C C . GLY A 1 293 ? -10.231 -21.272 -14.278 1.00 95.00 293 GLY A C 1
ATOM 2318 O O . GLY A 1 293 ? -9.814 -20.739 -15.307 1.00 95.00 293 GLY A O 1
ATOM 2319 N N . LYS A 1 294 ? -11.536 -21.323 -13.994 1.00 96.56 294 LYS A N 1
ATOM 2320 C CA . LYS A 1 294 ? -12.554 -20.670 -14.820 1.00 96.56 294 LYS A CA 1
ATOM 2321 C C . LYS A 1 294 ? -12.373 -19.150 -14.776 1.00 96.56 294 LYS A C 1
ATOM 2323 O O . LYS A 1 294 ? -12.211 -18.565 -13.708 1.00 96.56 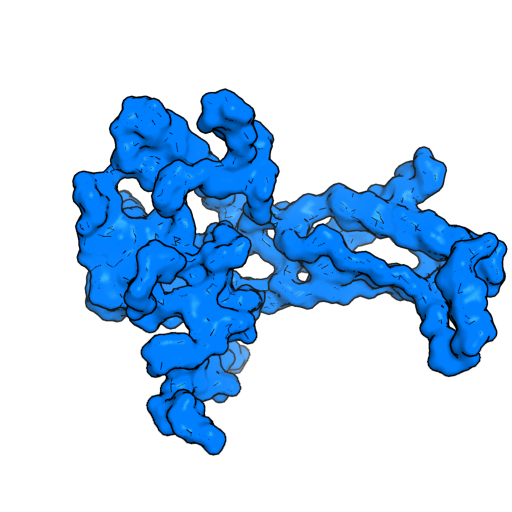294 LYS A O 1
ATOM 2328 N N . LEU A 1 295 ? -12.442 -18.513 -15.943 1.00 97.62 295 LEU A N 1
ATOM 2329 C CA . LEU A 1 295 ? -12.337 -17.064 -16.084 1.00 97.62 295 LEU A CA 1
ATOM 2330 C C . LEU A 1 295 ? -13.726 -16.430 -16.166 1.00 97.62 295 LEU A C 1
ATOM 2332 O O . LEU A 1 295 ? -14.525 -16.796 -17.028 1.00 97.62 295 LEU A O 1
ATOM 2336 N N . THR A 1 296 ? -13.979 -15.436 -15.318 1.00 96.94 296 THR A N 1
ATOM 2337 C CA . THR A 1 296 ? -15.209 -14.638 -15.334 1.00 96.94 296 THR A CA 1
ATOM 2338 C C . THR A 1 296 ? -14.865 -13.169 -15.520 1.00 96.94 296 THR A C 1
ATOM 2340 O O . THR A 1 296 ? -14.167 -12.567 -14.706 1.00 96.94 296 THR A O 1
ATOM 2343 N N . VAL A 1 297 ? -15.357 -12.563 -16.602 1.00 96.81 297 VAL A N 1
ATOM 2344 C CA . VAL A 1 297 ? -15.161 -11.131 -16.848 1.00 96.81 297 VAL A CA 1
ATOM 2345 C C . VAL A 1 297 ? -16.100 -10.343 -15.937 1.00 96.81 297 VAL A C 1
ATOM 2347 O O . VAL A 1 297 ? -17.290 -10.225 -16.210 1.00 96.81 297 VAL A O 1
ATOM 2350 N N . MET A 1 298 ? -15.559 -9.799 -14.848 1.00 95.00 298 MET A N 1
ATOM 2351 C CA . MET A 1 298 ? -16.299 -8.963 -13.894 1.00 95.00 298 MET A CA 1
ATOM 2352 C C . MET A 1 298 ? -16.637 -7.591 -14.478 1.00 95.00 298 MET A C 1
ATOM 2354 O O . MET A 1 298 ? -17.623 -6.967 -14.099 1.00 95.00 298 MET A O 1
ATOM 2358 N N . ARG A 1 299 ? -15.770 -7.096 -15.365 1.00 94.12 299 ARG A N 1
ATOM 2359 C CA . ARG A 1 299 ? -15.913 -5.803 -16.027 1.00 94.12 299 ARG A CA 1
ATOM 2360 C C . ARG A 1 299 ? -15.319 -5.894 -17.422 1.00 94.12 299 ARG A C 1
ATOM 2362 O O . ARG A 1 299 ? -14.148 -6.247 -17.560 1.00 94.12 299 ARG A O 1
ATOM 2369 N N . GLN A 1 300 ? -16.097 -5.534 -18.434 1.00 95.81 300 GLN A N 1
ATOM 2370 C CA . GLN A 1 300 ? -15.579 -5.397 -19.792 1.00 95.81 300 GLN A CA 1
ATOM 2371 C C . GLN A 1 300 ? -14.658 -4.179 -19.894 1.00 95.81 300 GLN A C 1
ATOM 2373 O O . GLN A 1 300 ? -14.798 -3.205 -19.152 1.00 95.81 300 GLN A O 1
ATOM 2378 N N . ARG A 1 301 ? -13.684 -4.240 -20.803 1.00 95.50 301 ARG A N 1
ATOM 2379 C CA . ARG A 1 301 ? -12.933 -3.042 -21.187 1.00 95.50 301 ARG A CA 1
ATOM 2380 C C . ARG A 1 301 ? -13.910 -2.079 -21.856 1.00 95.50 301 ARG A C 1
ATOM 2382 O O . ARG A 1 301 ? -14.730 -2.538 -22.644 1.00 95.50 301 ARG A O 1
ATOM 2389 N N . ASP A 1 302 ? -13.801 -0.784 -21.563 1.00 95.75 302 ASP A N 1
ATOM 2390 C CA . ASP A 1 302 ? -14.635 0.187 -22.278 1.00 95.75 302 ASP A CA 1
ATOM 2391 C C . ASP A 1 302 ? -14.349 0.110 -23.781 1.00 95.75 302 ASP A C 1
ATOM 2393 O O . ASP A 1 302 ? -13.203 -0.052 -24.219 1.00 95.75 302 ASP A O 1
ATOM 2397 N N . THR A 1 303 ? -15.396 0.265 -24.566 1.00 95.62 303 THR A N 1
ATOM 2398 C CA . THR A 1 303 ? -15.321 0.592 -25.982 1.00 95.62 303 THR A CA 1
ATOM 2399 C C . THR A 1 303 ? -15.281 2.109 -26.155 1.00 95.62 303 THR A C 1
ATOM 2401 O O . THR A 1 303 ? -15.567 2.865 -25.229 1.00 95.62 303 THR A O 1
ATOM 2404 N N . TYR A 1 304 ? -14.955 2.587 -27.357 1.00 94.38 304 TYR A N 1
ATOM 2405 C CA . TYR A 1 304 ? -15.092 4.015 -27.653 1.00 94.38 304 TYR A CA 1
ATOM 2406 C C . TYR A 1 304 ? -16.544 4.494 -27.533 1.00 94.38 304 TYR A C 1
ATOM 2408 O O . TYR A 1 304 ? -16.767 5.614 -27.086 1.00 94.38 304 TYR A O 1
ATOM 2416 N N . ASN A 1 305 ? -17.528 3.646 -27.848 1.00 95.25 305 ASN A N 1
ATOM 2417 C CA . ASN A 1 305 ? -18.934 3.991 -27.651 1.00 95.25 305 ASN A CA 1
ATOM 2418 C C . ASN A 1 305 ? -19.247 4.237 -26.171 1.00 95.25 305 ASN A C 1
ATOM 2420 O O . ASN A 1 305 ? -19.848 5.258 -25.872 1.00 95.25 305 ASN A O 1
ATOM 2424 N N . ASP A 1 306 ? -18.762 3.391 -25.255 1.00 94.44 306 ASP A N 1
ATOM 2425 C CA . ASP A 1 306 ? -18.964 3.589 -23.807 1.00 94.44 306 ASP A CA 1
ATOM 2426 C C . ASP A 1 306 ? -18.335 4.893 -23.287 1.00 94.44 306 ASP A C 1
ATOM 2428 O O . ASP A 1 306 ? -18.784 5.445 -22.286 1.00 94.44 306 ASP A O 1
ATOM 2432 N N . ILE A 1 307 ? -17.271 5.377 -23.940 1.00 94.31 307 ILE A N 1
ATOM 2433 C CA . ILE A 1 307 ? -16.586 6.625 -23.568 1.00 94.31 307 ILE A CA 1
ATOM 2434 C C . ILE A 1 307 ? -17.386 7.855 -24.012 1.00 94.31 307 ILE A C 1
ATOM 2436 O O . ILE A 1 307 ? -17.370 8.873 -23.321 1.00 94.31 307 ILE A O 1
ATOM 2440 N N . PHE A 1 308 ? -18.047 7.783 -25.170 1.00 93.69 308 PHE A N 1
ATOM 2441 C CA . PHE A 1 308 ? -18.694 8.932 -25.811 1.00 93.69 308 PHE A CA 1
ATOM 2442 C C . PHE A 1 308 ? -20.229 8.907 -25.766 1.00 93.69 308 PHE A C 1
ATOM 2444 O O . PHE A 1 308 ? -20.853 9.885 -26.176 1.00 93.69 308 PHE A O 1
ATOM 2451 N N . SER A 1 309 ? -20.853 7.830 -25.282 1.00 86.75 309 SER A N 1
ATOM 2452 C CA . SER A 1 309 ? -22.294 7.791 -25.033 1.00 86.75 309 SER A CA 1
ATOM 2453 C C . SER A 1 309 ? -22.625 8.617 -23.788 1.00 86.75 309 SER A C 1
ATOM 2455 O O . SER A 1 309 ? -22.197 8.263 -22.689 1.00 86.75 309 SER A O 1
ATOM 2457 N N . LEU A 1 310 ? -23.354 9.718 -23.985 1.00 59.34 310 LEU A N 1
ATOM 2458 C CA . LEU A 1 310 ? -23.935 10.542 -22.920 1.00 59.34 310 LEU A CA 1
ATOM 2459 C C . LEU A 1 310 ? -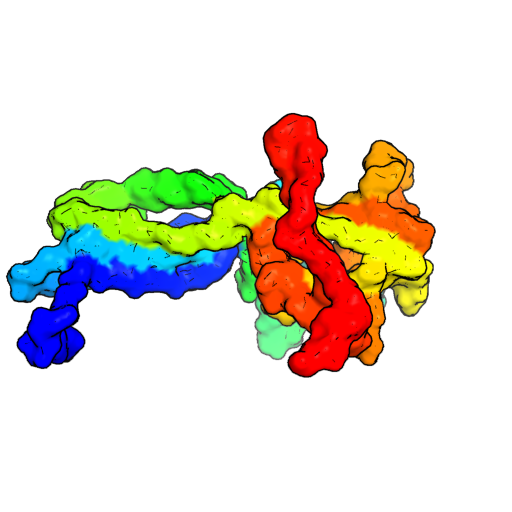25.106 9.831 -22.235 1.00 59.34 310 LEU A C 1
ATOM 2461 O O . LEU A 1 310 ? -25.901 9.191 -22.962 1.00 59.34 310 LEU A O 1
#

pLDDT: mean 93.9, std 4.74, range [59.34, 98.69]

Secondary structure (DSSP, 8-state):
--HHHHHHTT-TT----EEE----S----SHHHHHHHHHHHHHHHHHHTTT----EEE---------S-HHHHHHHHHHHHHHHHHHHTT-GGG--BGGG--TTEEEPTTS-EEEEEE-S--S--SS-THHHHHHHHHSEEEETTEEEEHHHHHHHTT--EEE---SHHHHGGG--EEEEEEEEEEETTTEEEEEES--TTTS-HHHHS-----EEE-TTTT---SS-EEEEEE-SSSSTT-EEEEEEEEESS---TTPEEEESS-SSSSHHHH---GGGPPPPPEEEE-TTS-EEEEEPPPPHHHHH--

Radius of gyration: 23.93 Å; chains: 1; bounding box: 63×46×62 Å

Foldseek 3Di:
DDPVVVVVVVPPPDDDQADADEDDAQPQDLVVLLAVLQVRLQVLVVCVVVVHANQEDEDEERAHDQQDDPVVQVVVLCLLQVLLVCVVVVNPQSQFFAPSDSQQFDADPVRDTDSVDGHAHRNHHPQAAVSSVVCSQQAWHQHPNDTHRSVVSCVVSPNHDYHYHYDLSPFQQVDKDKWFWADWDDDDPHAIETETQAWCLQFVPQVPHAHPHAKEFDPCGPDADPAWDWHFYAYDDPDPSRGSHRGIHTYRDDDDGGTMMITGRHRPPTNVPRNDCVVPAWHDWDWDQDPVRDIDTPGHTDDSCNVPPD